Protein AF-0000000066674487 (afdb_homodimer)

Nearest PDB structures (foldseek):
  7c4c-assembly1_A  TM=6.085E-01  e=1.122E-05  Trypanosoma brucei brucei TREU927
  7c45-assembly1_A  TM=5.754E-01  e=2.254E-05  Trypanosoma brucei brucei TREU927
  7c42-assembly1_A  TM=6.138E-01  e=1.713E-04  Trypanosoma brucei brucei TREU927
  5fis-assembly1_B  TM=5.140E-01  e=3.229E-04  Bombyx mori
  5fiq-assembly1_A  TM=5.064E-01  e=5.031E-04  Bombyx mori

Sequence (342 aa):
MSTSTVETGYGGRIRVTVARNDRDITSEVRTFLCNKENANKIIGLDTERSVVGGDSEYPPESKLVILELSDGQNCLIIPLPYVQGNKLPVSLTNFLNLPDFTFTGVGINKALKMLKSECGLTCKNAVDIGPSSPIYEDWDNDSLTEDQINLAAANAYLAFKVGNLIREAMYMSTSTVETGYGGRIRVTVARNDRDITSEVRTFLCNKENANKIIGLDTERSVVGGDSEYPPESKLVILELSDGQNCLIIPLPYVQGNKLPVSLTNFLNLPDFTFTGVGINKALKMLKSECGLTCKNAVDIGPSSPIYEDWDNDSLTEDQINLAAANAYLAFKVGNLIREAMY

pLDDT: mean 86.55, std 12.7, range [39.38, 98.56]

Structure (mmCIF, N/CA/C/O backbone):
data_AF-0000000066674487-model_v1
#
loop_
_entity.id
_entity.type
_entity.pdbx_description
1 polymer 'Polynucleotidyl transferase, ribonuclease H-like superfamily protein'
#
loop_
_atom_site.group_PDB
_atom_site.id
_atom_site.type_symbol
_atom_site.label_atom_id
_atom_site.label_alt_id
_atom_site.label_comp_id
_atom_site.label_asym_id
_atom_site.label_entity_id
_atom_site.label_seq_id
_atom_site.pdbx_PDB_ins_code
_atom_site.Cartn_x
_atom_site.Cartn_y
_atom_site.Cartn_z
_atom_site.occupancy
_atom_site.B_iso_or_equiv
_atom_site.auth_seq_id
_atom_site.auth_comp_id
_atom_site.auth_asym_id
_atom_site.auth_atom_id
_atom_site.pdbx_PDB_model_num
ATOM 1 N N . MET A 1 1 ? -3.916 -20.906 -20.297 1 66.5 1 MET A N 1
ATOM 2 C CA . MET A 1 1 ? -2.992 -19.844 -19.906 1 66.5 1 MET A CA 1
ATOM 3 C C . MET A 1 1 ? -3.105 -18.641 -20.828 1 66.5 1 MET A C 1
ATOM 5 O O . MET A 1 1 ? -3.129 -18.797 -22.047 1 66.5 1 MET A O 1
ATOM 9 N N . SER A 1 2 ? -3.473 -17.484 -20.281 1 81.88 2 SER A N 1
ATOM 10 C CA . SER A 1 2 ? -3.498 -16.25 -21.078 1 81.88 2 SER A CA 1
ATOM 11 C C . SER A 1 2 ? -2.379 -15.305 -20.656 1 81.88 2 SER A C 1
ATOM 13 O O . SER A 1 2 ? -2.062 -15.188 -19.469 1 81.88 2 SER A O 1
ATOM 15 N N . THR A 1 3 ? -1.559 -15 -21.75 1 86.19 3 THR A N 1
ATOM 16 C CA . THR A 1 3 ? -0.476 -14.047 -21.5 1 86.19 3 THR A CA 1
ATOM 17 C C . THR A 1 3 ? -0.776 -12.711 -22.172 1 86.19 3 THR A C 1
ATOM 19 O O . THR A 1 3 ? -1.299 -12.664 -23.281 1 86.19 3 THR A O 1
ATOM 22 N N . SER A 1 4 ? -0.546 -11.633 -21.453 1 90.56 4 SER A N 1
ATOM 23 C CA . SER A 1 4 ? -0.732 -10.281 -21.969 1 90.56 4 SER A CA 1
ATOM 24 C C . SER A 1 4 ? 0.331 -9.336 -21.422 1 90.56 4 SER A C 1
ATOM 26 O O . SER A 1 4 ? 1.102 -9.695 -20.531 1 90.56 4 SER A O 1
ATOM 28 N N . THR A 1 5 ? 0.486 -8.273 -22.141 1 91.94 5 THR A N 1
ATOM 29 C CA . THR A 1 5 ? 1.351 -7.203 -21.641 1 91.94 5 THR A CA 1
ATOM 30 C C . THR A 1 5 ? 0.527 -6.102 -20.984 1 91.94 5 THR A C 1
ATOM 32 O O . THR A 1 5 ? -0.487 -5.664 -21.531 1 91.94 5 THR A O 1
ATOM 35 N N . VAL A 1 6 ? 0.93 -5.699 -19.797 1 89.38 6 VAL A N 1
ATOM 36 C CA . VAL A 1 6 ? 0.169 -4.727 -19.016 1 89.38 6 VAL A CA 1
ATOM 37 C C . VAL A 1 6 ? 1.037 -3.502 -18.734 1 89.38 6 VAL A C 1
ATOM 39 O O . VAL A 1 6 ? 2.195 -3.635 -18.328 1 89.38 6 VAL A O 1
ATOM 42 N N . GLU A 1 7 ? 0.465 -2.363 -19.062 1 87 7 GLU A N 1
ATOM 43 C CA . GLU A 1 7 ? 1.039 -1.126 -18.547 1 87 7 GLU A CA 1
ATOM 44 C C . GLU A 1 7 ? 0.648 -0.905 -17.078 1 87 7 GLU A C 1
ATOM 46 O O . GLU A 1 7 ? -0.534 -0.753 -16.766 1 87 7 GLU A O 1
ATOM 51 N N . THR A 1 8 ? 1.521 -0.836 -16.109 1 83.69 8 THR A N 1
ATOM 52 C CA . THR A 1 8 ? 1.229 -0.923 -14.688 1 83.69 8 THR A CA 1
ATOM 53 C C . THR A 1 8 ? 0.781 0.431 -14.148 1 83.69 8 THR A C 1
ATOM 55 O O . THR A 1 8 ? 0.181 0.507 -13.07 1 83.69 8 THR A O 1
ATOM 58 N N . GLY A 1 9 ? 1.081 1.508 -14.836 1 76.06 9 GLY A N 1
ATOM 59 C CA . GLY A 1 9 ? 0.8 2.836 -14.32 1 76.06 9 GLY A CA 1
ATOM 60 C C . GLY A 1 9 ? 1.861 3.338 -13.359 1 76.06 9 GLY A C 1
ATOM 61 O O . GLY A 1 9 ? 1.793 4.477 -12.891 1 76.06 9 GLY A O 1
ATOM 62 N N . TYR A 1 10 ? 2.838 2.508 -12.992 1 81 10 TYR A N 1
ATOM 63 C CA . TYR A 1 10 ? 3.941 2.857 -12.102 1 81 10 TYR A CA 1
ATOM 64 C C . TYR A 1 10 ? 5.266 2.867 -12.859 1 81 10 TYR A C 1
ATOM 66 O O . TYR A 1 10 ? 6.324 2.637 -12.266 1 81 10 TYR A O 1
ATOM 74 N N . GLY A 1 11 ? 5.207 3.096 -14.164 1 74.19 11 GLY A N 1
ATOM 75 C CA . GLY A 1 11 ? 6.414 3.227 -14.969 1 74.19 11 GLY A CA 1
ATOM 76 C C . GLY A 1 11 ? 6.973 1.894 -15.43 1 74.19 11 GLY A C 1
ATOM 77 O O . GLY A 1 11 ? 8.195 1.721 -15.508 1 74.19 11 GLY A O 1
ATOM 78 N N . GLY A 1 12 ? 6.109 1 -15.742 1 82.31 12 GLY A N 1
ATOM 79 C CA . GLY A 1 12 ? 6.598 -0.272 -16.25 1 82.31 12 GLY A CA 1
ATOM 80 C C . GLY A 1 12 ? 5.566 -1.016 -17.078 1 82.31 12 GLY A C 1
ATOM 81 O O . GLY A 1 12 ? 4.363 -0.808 -16.922 1 82.31 12 GLY A O 1
ATOM 82 N N . ARG A 1 13 ? 6.16 -1.737 -18.094 1 89.69 13 ARG A N 1
ATOM 83 C CA . ARG A 1 13 ? 5.395 -2.711 -18.875 1 89.69 13 ARG A CA 1
ATOM 84 C C . ARG A 1 13 ? 5.836 -4.133 -18.547 1 89.69 13 ARG A C 1
ATOM 86 O O . ARG A 1 13 ? 7.02 -4.461 -18.641 1 89.69 13 ARG A O 1
ATOM 93 N N . ILE A 1 14 ? 4.781 -4.895 -18.156 1 95 14 ILE A N 1
ATOM 94 C CA . ILE A 1 14 ? 5.195 -6.215 -17.703 1 95 14 ILE A CA 1
ATOM 95 C C . ILE A 1 14 ? 4.379 -7.289 -18.422 1 95 14 ILE A C 1
ATOM 97 O O . ILE A 1 14 ? 3.273 -7.023 -18.891 1 95 14 ILE A O 1
ATOM 101 N N . ARG A 1 15 ? 4.996 -8.438 -18.547 1 97.31 15 ARG A N 1
ATOM 102 C CA . ARG A 1 15 ? 4.312 -9.609 -19.078 1 97.31 15 ARG A CA 1
ATOM 103 C C . ARG A 1 15 ? 3.451 -10.273 -18.016 1 97.31 15 ARG A C 1
ATOM 105 O O . ARG A 1 15 ? 3.949 -10.633 -16.938 1 97.31 15 ARG A O 1
ATOM 112 N N . VAL A 1 16 ? 2.164 -10.484 -18.297 1 97.5 16 VAL A N 1
ATOM 113 C CA . VAL A 1 16 ? 1.246 -11.023 -17.297 1 97.5 16 VAL A CA 1
ATOM 114 C C . VAL A 1 16 ? 0.702 -12.367 -17.781 1 97.5 16 VAL A C 1
ATOM 116 O O . VAL A 1 16 ? 0.25 -12.5 -18.922 1 97.5 16 VAL A O 1
ATOM 119 N N . THR A 1 17 ? 0.791 -13.328 -16.953 1 97.81 17 THR A N 1
ATOM 120 C CA . THR A 1 17 ? 0.235 -14.648 -17.219 1 97.81 17 THR A CA 1
ATOM 121 C C . THR A 1 17 ? -0.803 -15.016 -16.156 1 97.81 17 THR A C 1
ATOM 123 O O . THR A 1 17 ? -0.516 -14.992 -14.961 1 97.81 17 THR A O 1
ATOM 126 N N . VAL A 1 18 ? -2.006 -15.344 -16.656 1 96.75 18 VAL A N 1
ATOM 127 C CA . VAL A 1 18 ? -3.002 -15.945 -15.773 1 96.75 18 VAL A CA 1
ATOM 128 C C . VAL A 1 18 ? -2.939 -17.469 -15.883 1 96.75 18 VAL A C 1
ATOM 130 O O . VAL A 1 18 ? -3.17 -18.031 -16.953 1 96.75 18 VAL A O 1
ATOM 133 N N . ALA A 1 19 ? -2.582 -18.094 -14.789 1 96.69 19 ALA A N 1
ATOM 134 C CA . ALA A 1 19 ? -2.383 -19.531 -14.836 1 96.69 19 ALA A CA 1
ATOM 135 C C . ALA A 1 19 ? -3.371 -20.25 -13.922 1 96.69 19 ALA A C 1
ATOM 137 O O . ALA A 1 19 ? -3.648 -19.797 -12.812 1 96.69 19 ALA A O 1
ATOM 138 N N . ARG A 1 20 ? -3.855 -21.469 -14.391 1 95.06 20 ARG A N 1
ATOM 139 C CA . ARG A 1 20 ? -4.867 -22.219 -13.648 1 95.06 20 ARG A CA 1
ATOM 140 C C . ARG A 1 20 ? -4.492 -23.688 -13.547 1 95.06 20 ARG A C 1
ATOM 142 O O . ARG A 1 20 ? -5.348 -24.531 -13.273 1 95.06 20 ARG A O 1
ATOM 149 N N . ASN A 1 21 ? -3.252 -23.953 -13.93 1 95.56 21 ASN A N 1
ATOM 150 C CA . ASN A 1 21 ? -2.811 -25.344 -13.852 1 95.56 21 ASN A CA 1
ATOM 151 C C . ASN A 1 21 ? -1.338 -25.438 -13.461 1 95.56 21 ASN A C 1
ATOM 153 O O . ASN A 1 21 ? -0.606 -24.453 -13.523 1 95.56 21 ASN A O 1
ATOM 157 N N . ASP A 1 22 ? -1.036 -26.672 -13.07 1 96.5 22 ASP A N 1
ATOM 158 C CA . ASP A 1 22 ? 0.302 -26.938 -12.555 1 96.5 22 ASP A CA 1
ATOM 159 C C . ASP A 1 22 ? 1.372 -26.562 -13.578 1 96.5 22 ASP A C 1
ATOM 161 O O . ASP A 1 22 ? 2.352 -25.891 -13.242 1 96.5 22 ASP A O 1
ATOM 165 N N . ARG A 1 23 ? 1.173 -26.938 -14.719 1 96.06 23 ARG A N 1
ATOM 166 C CA . ARG A 1 23 ? 2.158 -26.719 -15.773 1 96.06 23 ARG A CA 1
ATOM 167 C C . ARG A 1 23 ? 2.447 -25.234 -15.961 1 96.06 23 ARG A C 1
ATOM 169 O O . ARG A 1 23 ? 3.607 -24.812 -15.977 1 96.06 23 ARG A O 1
ATOM 176 N N . ASP A 1 24 ? 1.453 -24.5 -16.156 1 96.69 24 ASP A N 1
ATOM 177 C CA . ASP A 1 24 ? 1.608 -23.078 -16.438 1 96.69 24 ASP A CA 1
ATOM 178 C C . ASP A 1 24 ? 2.203 -22.344 -15.227 1 96.69 24 ASP A C 1
ATOM 180 O O . ASP A 1 24 ? 3.047 -21.469 -15.383 1 96.69 24 ASP A O 1
ATOM 184 N N . ILE A 1 25 ? 1.751 -22.672 -14.047 1 97.75 25 ILE A N 1
ATOM 185 C CA . ILE A 1 25 ? 2.275 -22.047 -12.828 1 97.75 25 ILE A CA 1
ATOM 186 C C . ILE A 1 25 ? 3.76 -22.375 -12.688 1 97.75 25 ILE A C 1
ATOM 188 O O . ILE A 1 25 ? 4.578 -21.484 -12.438 1 97.75 25 ILE A O 1
ATOM 192 N N . THR A 1 26 ? 4.059 -23.594 -12.93 1 98 26 THR A N 1
ATOM 193 C CA . THR A 1 26 ? 5.449 -24.031 -12.828 1 98 26 THR A CA 1
ATOM 194 C C . THR A 1 26 ? 6.312 -23.312 -13.867 1 98 26 THR A C 1
ATOM 196 O O . THR A 1 26 ? 7.449 -22.938 -13.57 1 98 26 THR A O 1
ATOM 199 N N . SER A 1 27 ? 5.797 -23.172 -15 1 97.88 27 SER A N 1
ATOM 200 C CA . SER A 1 27 ? 6.523 -22.469 -16.047 1 97.88 27 SER A CA 1
ATOM 201 C C . SER A 1 27 ? 6.824 -21.031 -15.656 1 97.88 27 SER A C 1
ATOM 203 O O . SER A 1 27 ? 7.93 -20.531 -15.891 1 97.88 27 SER A O 1
ATOM 205 N N . GLU A 1 28 ? 5.895 -20.328 -15.07 1 97.62 28 GLU A N 1
ATOM 206 C CA . GLU A 1 28 ? 6.109 -18.953 -14.664 1 97.62 28 GLU A CA 1
ATOM 207 C C . GLU A 1 28 ? 7.074 -18.859 -13.484 1 97.62 28 GLU A C 1
ATOM 209 O O . GLU A 1 28 ? 7.855 -17.906 -13.383 1 97.62 28 GLU A O 1
ATOM 214 N N . VAL A 1 29 ? 6.984 -19.828 -12.602 1 98.31 29 VAL A N 1
ATOM 215 C CA . VAL A 1 29 ? 7.941 -19.875 -11.5 1 98.31 29 VAL A CA 1
ATOM 216 C C . VAL A 1 29 ? 9.359 -19.969 -12.055 1 98.31 29 VAL A C 1
ATOM 218 O O . VAL A 1 29 ? 10.273 -19.281 -11.586 1 98.31 29 VAL A O 1
ATOM 221 N N . ARG A 1 30 ? 9.508 -20.797 -13.047 1 98.19 30 ARG A N 1
ATOM 222 C CA . ARG A 1 30 ? 10.812 -20.922 -13.695 1 98.19 30 ARG A CA 1
ATOM 223 C C . ARG A 1 30 ? 11.25 -19.578 -14.289 1 98.19 30 ARG A C 1
ATOM 225 O O . ARG A 1 30 ? 12.422 -19.219 -14.219 1 98.19 30 ARG A O 1
ATOM 232 N N . THR A 1 31 ? 10.336 -18.922 -14.875 1 97.88 31 THR A N 1
ATOM 233 C CA . THR A 1 31 ? 10.617 -17.609 -15.43 1 97.88 31 THR A CA 1
ATOM 234 C C . THR A 1 31 ? 11.148 -16.672 -14.352 1 97.88 31 THR A C 1
ATOM 236 O O . THR A 1 31 ? 12.109 -15.922 -14.578 1 97.88 31 THR A O 1
ATOM 239 N N . PHE A 1 32 ? 10.555 -16.688 -13.164 1 98.19 32 PHE A N 1
ATOM 240 C CA . PHE A 1 32 ? 11.008 -15.867 -12.047 1 98.19 32 PHE A CA 1
ATOM 241 C C . PHE A 1 32 ? 12.43 -16.234 -11.656 1 98.19 32 PHE A C 1
ATOM 243 O O . PHE A 1 32 ? 13.266 -15.359 -11.422 1 98.19 32 PHE A O 1
ATOM 250 N N . LEU A 1 33 ? 12.734 -17.531 -11.633 1 97.81 33 LEU A N 1
ATOM 251 C CA . LEU A 1 33 ? 14.016 -18.047 -11.172 1 97.81 33 LEU A CA 1
ATOM 252 C C . LEU A 1 33 ? 15.133 -17.672 -12.141 1 97.81 33 LEU A C 1
ATOM 254 O O . LEU A 1 33 ? 16.281 -17.469 -11.734 1 97.81 33 LEU A O 1
ATOM 258 N N . CYS A 1 34 ? 14.75 -17.5 -13.328 1 97.5 34 CYS A N 1
ATOM 259 C CA . CYS A 1 34 ? 15.75 -17.297 -14.375 1 97.5 34 CYS A CA 1
ATOM 260 C C . CYS A 1 34 ? 15.906 -15.82 -14.703 1 97.5 34 CYS A C 1
ATOM 262 O O . CYS A 1 34 ? 16.734 -15.445 -15.539 1 97.5 34 CYS A O 1
ATOM 264 N N . ASN A 1 35 ? 15.148 -15 -14.086 1 97.44 35 ASN A N 1
ATOM 265 C CA . ASN A 1 35 ? 15.219 -13.578 -14.383 1 97.44 35 ASN A CA 1
ATOM 266 C C . ASN A 1 35 ? 16.453 -12.93 -13.766 1 97.44 35 ASN A C 1
ATOM 268 O O . ASN A 1 35 ? 16.422 -12.508 -12.609 1 97.44 35 ASN A O 1
ATOM 272 N N . LYS A 1 36 ? 17.406 -12.641 -14.562 1 95.06 36 LYS A N 1
ATOM 273 C CA . LYS A 1 36 ? 18.672 -12.086 -14.094 1 95.06 36 LYS A CA 1
ATOM 274 C C . LYS A 1 36 ? 18.547 -10.594 -13.805 1 95.06 36 LYS A C 1
ATOM 276 O O . LYS A 1 36 ? 19.359 -10.031 -13.078 1 95.06 36 LYS A O 1
ATOM 281 N N . GLU A 1 37 ? 17.562 -10 -14.367 1 94.75 37 GLU A N 1
ATOM 282 C CA . GLU A 1 37 ? 17.375 -8.57 -14.156 1 94.75 37 GLU A CA 1
ATOM 283 C C . GLU A 1 37 ? 16.906 -8.281 -12.734 1 94.75 37 GLU A C 1
ATOM 285 O O . GLU A 1 37 ? 17.062 -7.156 -12.242 1 94.75 37 GLU A O 1
ATOM 290 N N . ASN A 1 38 ? 16.312 -9.289 -12.148 1 95.88 38 ASN A N 1
ATOM 291 C CA . ASN A 1 38 ? 15.945 -9.172 -10.742 1 95.88 38 ASN A CA 1
ATOM 292 C C . ASN A 1 38 ? 17.125 -9.492 -9.82 1 95.88 38 ASN A C 1
ATOM 294 O O . ASN A 1 38 ? 17.109 -10.5 -9.109 1 95.88 38 ASN A O 1
ATOM 298 N N . ALA A 1 39 ? 18.047 -8.578 -9.75 1 93.31 39 ALA A N 1
ATOM 299 C CA . ALA A 1 39 ? 19.312 -8.789 -9.055 1 93.31 39 ALA A CA 1
ATOM 300 C C . ALA A 1 39 ? 19.109 -8.922 -7.551 1 93.31 39 ALA A C 1
ATOM 302 O O . ALA A 1 39 ? 19.812 -9.68 -6.887 1 93.31 39 ALA A O 1
ATOM 303 N N . ASN A 1 40 ? 18.219 -8.266 -7.027 1 93.25 40 ASN A N 1
ATOM 304 C CA . ASN A 1 40 ? 17.984 -8.266 -5.586 1 93.25 40 ASN A CA 1
ATOM 305 C C . ASN A 1 40 ? 17.094 -9.43 -5.16 1 93.25 40 ASN A C 1
ATOM 307 O O . ASN A 1 40 ? 16.875 -9.648 -3.967 1 93.25 40 ASN A O 1
ATOM 311 N N . LYS A 1 41 ? 16.453 -10.148 -6.172 1 96.62 41 LYS A N 1
ATOM 312 C CA . LYS A 1 41 ? 15.586 -11.305 -5.938 1 96.62 41 LYS A CA 1
ATOM 313 C C . LYS A 1 41 ? 14.398 -10.93 -5.062 1 96.62 41 LYS A C 1
ATOM 315 O O . LYS A 1 41 ? 14.117 -11.594 -4.066 1 96.62 41 LYS A O 1
ATOM 320 N N . ILE A 1 42 ? 13.773 -9.859 -5.484 1 96.44 42 ILE A N 1
ATOM 321 C CA . ILE A 1 42 ? 12.547 -9.375 -4.859 1 96.44 42 ILE A CA 1
ATOM 322 C C . ILE A 1 42 ? 11.336 -9.812 -5.68 1 96.44 42 ILE A C 1
ATOM 324 O O . ILE A 1 42 ? 11.359 -9.742 -6.91 1 96.44 42 ILE A O 1
ATOM 328 N N . ILE A 1 43 ? 10.336 -10.29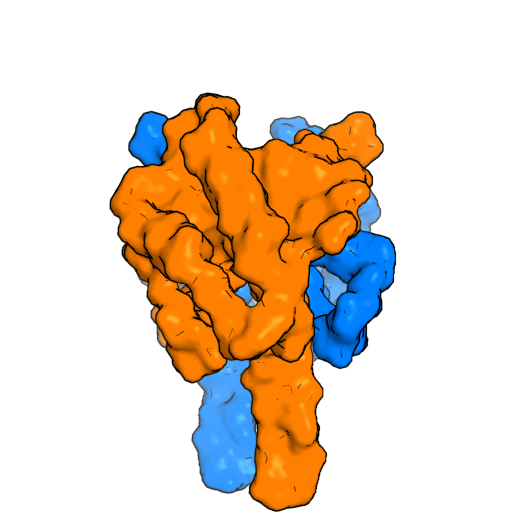7 -4.996 1 98.06 43 ILE A N 1
ATOM 329 C CA . ILE A 1 43 ? 9.055 -10.617 -5.629 1 98.06 43 ILE A CA 1
ATOM 330 C C . ILE A 1 43 ? 7.938 -9.82 -4.961 1 98.06 43 ILE A C 1
ATOM 332 O O . ILE A 1 43 ? 7.758 -9.898 -3.742 1 98.06 43 ILE A O 1
ATOM 336 N N . GLY A 1 44 ? 7.242 -9.039 -5.742 1 95.56 44 GLY A N 1
ATOM 337 C CA . GLY A 1 44 ? 6.027 -8.422 -5.23 1 95.56 44 GLY A CA 1
ATOM 338 C C . GLY A 1 44 ? 4.871 -9.398 -5.117 1 95.56 44 GLY A C 1
ATOM 339 O O . GLY A 1 44 ? 4.652 -10.219 -6.012 1 95.56 44 GLY A O 1
ATOM 340 N N . LEU A 1 45 ? 4.125 -9.336 -4.027 1 94.25 45 LEU A N 1
ATOM 341 C CA . LEU A 1 45 ? 3 -10.227 -3.76 1 94.25 45 LEU A CA 1
ATOM 342 C C . LEU A 1 45 ? 1.759 -9.43 -3.371 1 94.25 45 LEU A C 1
ATOM 344 O O . LEU A 1 45 ? 1.844 -8.484 -2.582 1 94.25 45 LEU A O 1
ATOM 348 N N . ASP A 1 46 ? 0.716 -9.797 -4.047 1 88.19 46 ASP A N 1
ATOM 349 C CA . ASP A 1 46 ? -0.591 -9.258 -3.691 1 88.19 46 ASP A CA 1
ATOM 350 C C . ASP A 1 46 ? -1.673 -10.328 -3.773 1 88.19 46 ASP A C 1
ATOM 352 O O . ASP A 1 46 ? -1.431 -11.422 -4.289 1 88.19 46 ASP A O 1
ATOM 356 N N . THR A 1 47 ? -2.852 -10.023 -3.092 1 89.5 47 THR A N 1
ATOM 357 C CA . THR A 1 47 ? -3.977 -10.953 -3.117 1 89.5 47 THR A CA 1
ATOM 358 C C . THR A 1 47 ? -5.297 -10.203 -3.221 1 89.5 47 THR A C 1
ATOM 360 O O . THR A 1 47 ? -5.355 -9 -2.943 1 89.5 47 THR A O 1
ATOM 363 N N . GLU A 1 48 ? -6.227 -10.914 -3.738 1 84.62 48 GLU A N 1
ATOM 364 C CA . GLU A 1 48 ? -7.613 -10.453 -3.701 1 84.62 48 GLU A CA 1
ATOM 365 C C . GLU A 1 48 ? -8.508 -11.438 -2.953 1 84.62 48 GLU A C 1
ATOM 367 O O . GLU A 1 48 ? -8.234 -12.641 -2.938 1 84.62 48 GLU A O 1
ATOM 372 N N . ARG A 1 49 ? -9.516 -10.883 -2.297 1 82.75 49 ARG A N 1
ATOM 373 C CA . ARG A 1 49 ? -10.422 -11.703 -1.492 1 82.75 49 ARG A CA 1
ATOM 374 C C . ARG A 1 49 ? -11.859 -11.539 -1.964 1 82.75 49 ARG A C 1
ATOM 376 O O . ARG A 1 49 ? -12.195 -10.578 -2.656 1 82.75 49 ARG A O 1
ATOM 383 N N . SER A 1 50 ? -12.617 -12.492 -1.722 1 79.94 50 SER A N 1
ATOM 384 C CA . SER A 1 50 ? -14.062 -12.453 -1.92 1 79.94 50 SER A CA 1
ATOM 385 C C . SER A 1 50 ? -14.805 -12.82 -0.642 1 79.94 50 SER A C 1
ATOM 387 O O . SER A 1 50 ? -14.328 -13.641 0.148 1 79.94 50 SER A O 1
ATOM 389 N N . VAL A 1 51 ? -15.82 -12.062 -0.366 1 72.19 51 VAL A N 1
ATOM 390 C CA . VAL A 1 51 ? -16.656 -12.352 0.8 1 72.19 51 VAL A CA 1
ATOM 391 C C . VAL A 1 51 ? -17.719 -13.375 0.433 1 72.19 51 VAL A C 1
ATOM 393 O O . VAL A 1 51 ? -18.375 -13.25 -0.599 1 72.19 51 VAL A O 1
ATOM 396 N N . VAL A 1 52 ? -17.625 -14.391 1.232 1 66.38 52 VAL A N 1
ATOM 397 C CA . VAL A 1 52 ? -18.578 -15.469 0.961 1 66.38 52 VAL A CA 1
ATOM 398 C C . VAL A 1 52 ? -19.562 -15.586 2.117 1 66.38 52 VAL A C 1
ATOM 400 O O . VAL A 1 52 ? -19.172 -15.516 3.285 1 66.38 52 VAL A O 1
ATOM 403 N N . GLY A 1 53 ? -20.797 -15.719 1.582 1 68.69 53 GLY A N 1
ATOM 404 C CA . GLY A 1 53 ? -21.859 -16.062 2.518 1 68.69 53 GLY A CA 1
ATOM 405 C C . GLY A 1 53 ? -22.234 -14.922 3.443 1 68.69 53 GLY A C 1
ATOM 406 O O . GLY A 1 53 ? -22.078 -13.75 3.086 1 68.69 53 GLY A O 1
ATOM 407 N N . GLY A 1 54 ? -22.812 -15.016 4.605 1 64.5 54 GLY A N 1
ATOM 408 C CA . GLY A 1 54 ? -23.312 -14.141 5.652 1 64.5 54 GLY A CA 1
ATOM 409 C C . GLY A 1 54 ? -24.828 -14.102 5.727 1 64.5 54 GLY A C 1
ATOM 410 O O . GLY A 1 54 ? -25.5 -14.008 4.699 1 64.5 54 GLY A O 1
ATOM 411 N N . ASP A 1 55 ? -25.328 -14.891 6.695 1 64.81 55 ASP A N 1
ATOM 412 C CA . ASP A 1 55 ? -26.75 -14.828 7 1 64.81 55 ASP A CA 1
ATOM 413 C C . ASP A 1 55 ? -26.984 -14.453 8.461 1 64.81 55 ASP A C 1
ATOM 415 O O . ASP A 1 55 ? -26.078 -13.938 9.125 1 64.81 55 ASP A O 1
ATOM 419 N N . SER A 1 56 ? -28.203 -14.453 8.695 1 64.19 56 SER A N 1
ATOM 420 C CA . SER A 1 56 ? -28.641 -14.055 10.023 1 64.19 56 SER A CA 1
ATOM 421 C C . SER A 1 56 ? -27.922 -14.836 11.117 1 64.19 56 SER A C 1
AT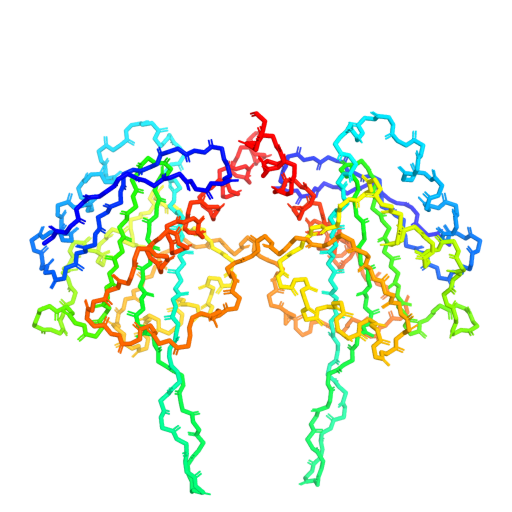OM 423 O O . SER A 1 56 ? -27.766 -14.344 12.234 1 64.19 56 SER A O 1
ATOM 425 N N . GLU A 1 57 ? -27.406 -15.984 10.805 1 63.16 57 GLU A N 1
ATOM 426 C CA . GLU A 1 57 ? -26.844 -16.844 11.836 1 63.16 57 GLU A CA 1
ATOM 427 C C . GLU A 1 57 ? -25.328 -16.844 11.797 1 63.16 57 GLU A C 1
ATOM 429 O O . GLU A 1 57 ? -24.672 -17.078 12.82 1 63.16 57 GLU A O 1
ATOM 434 N N . TYR A 1 58 ? -24.859 -16.641 10.516 1 66.25 58 TYR A N 1
ATOM 435 C CA . TYR A 1 58 ? -23.406 -16.75 10.406 1 66.25 58 TYR A CA 1
ATOM 436 C C . TYR A 1 58 ? -22.828 -15.508 9.742 1 66.25 58 TYR A C 1
ATOM 438 O O . TYR A 1 58 ? -23.328 -15.055 8.711 1 66.25 58 TYR A O 1
ATOM 446 N N . PRO A 1 59 ? -21.781 -14.961 10.266 1 66.94 59 PRO A N 1
ATOM 447 C CA . PRO A 1 59 ? -21.156 -13.797 9.641 1 66.94 59 PRO A CA 1
ATOM 448 C C . PRO A 1 59 ? -20.438 -14.133 8.344 1 66.94 59 PRO A C 1
ATOM 450 O O . PRO A 1 59 ? -20 -15.273 8.156 1 66.94 59 PRO A O 1
ATOM 453 N N . PRO A 1 60 ? -20.453 -13.195 7.449 1 69.38 60 PRO A N 1
ATOM 454 C CA . PRO A 1 60 ? -19.734 -13.438 6.203 1 69.38 60 PRO A CA 1
ATOM 455 C C . PRO A 1 60 ? -18.25 -13.727 6.43 1 69.38 60 PRO A C 1
ATOM 457 O O . PRO A 1 60 ? -17.672 -13.258 7.41 1 69.38 60 PRO A O 1
ATOM 460 N N . GLU A 1 61 ? -17.75 -14.797 5.66 1 73.88 61 GLU A N 1
ATOM 461 C CA . GLU A 1 61 ? -16.328 -15.133 5.711 1 73.88 61 GLU A CA 1
ATOM 462 C C . GLU A 1 61 ? -15.609 -14.648 4.461 1 73.88 61 GLU A C 1
ATOM 464 O O . GLU A 1 61 ? -16.188 -14.609 3.375 1 73.88 61 GLU A O 1
ATOM 469 N N . SER A 1 62 ? -14.414 -14.156 4.676 1 76.44 62 SER A N 1
ATOM 470 C CA . SER A 1 62 ? -13.562 -13.727 3.572 1 76.44 62 SER A CA 1
ATOM 471 C C . SER A 1 62 ? -12.656 -14.859 3.102 1 76.44 62 SER A C 1
ATOM 473 O O . SER A 1 62 ? -12.086 -15.586 3.918 1 76.44 62 SER A O 1
ATOM 475 N N . LYS A 1 63 ? -12.648 -15.117 1.782 1 83.69 63 LYS A N 1
ATOM 476 C CA . LYS A 1 63 ? -11.797 -16.141 1.191 1 83.69 63 LYS A CA 1
ATOM 477 C C . LYS A 1 63 ? -10.828 -15.539 0.177 1 83.69 63 LYS A C 1
ATOM 479 O O . LYS A 1 63 ? -11.195 -14.625 -0.568 1 83.69 63 LYS A O 1
ATOM 484 N N . LEU A 1 64 ? -9.648 -16.125 0.118 1 87.94 64 LEU A N 1
ATOM 485 C CA . LEU A 1 64 ? -8.68 -15.734 -0.9 1 87.94 64 LEU A CA 1
ATOM 486 C C . LEU A 1 64 ? -9.07 -16.281 -2.268 1 87.94 64 LEU A C 1
ATOM 488 O O . LEU A 1 64 ? -9.391 -17.469 -2.396 1 87.94 64 LEU A O 1
ATOM 492 N N . VAL A 1 65 ? -9 -15.391 -3.234 1 90.12 65 VAL A N 1
ATOM 493 C CA . VAL A 1 65 ? -9.461 -15.875 -4.531 1 90.12 65 VAL A CA 1
ATOM 494 C C . VAL A 1 65 ? -8.383 -15.625 -5.586 1 90.12 65 VAL A C 1
ATOM 496 O O . VAL A 1 65 ? -8.359 -16.281 -6.629 1 90.12 65 VAL A O 1
ATOM 499 N N . ILE A 1 66 ? -7.504 -14.672 -5.34 1 92.44 66 ILE A N 1
ATOM 500 C CA . ILE A 1 66 ? -6.453 -14.383 -6.312 1 92.44 66 ILE A CA 1
ATOM 501 C C . ILE A 1 66 ? -5.109 -14.25 -5.602 1 92.44 66 ILE A C 1
ATOM 503 O O . ILE A 1 66 ? -5.02 -13.625 -4.543 1 92.44 66 ILE A O 1
ATOM 507 N N . LEU A 1 67 ? -4.07 -14.812 -6.125 1 94.75 67 LEU A N 1
ATOM 508 C CA . LEU A 1 67 ? -2.678 -14.578 -5.762 1 94.75 67 LEU A CA 1
ATOM 509 C C . LEU A 1 67 ? -1.905 -13.977 -6.93 1 94.75 67 LEU A C 1
ATOM 511 O O . LEU A 1 67 ? -2.004 -14.461 -8.062 1 94.75 67 LEU A O 1
ATOM 515 N N . GLU A 1 68 ? -1.248 -12.859 -6.73 1 95.56 68 GLU A N 1
ATOM 516 C CA . GLU A 1 68 ? -0.414 -12.234 -7.754 1 95.56 68 GLU A CA 1
ATOM 517 C C . GLU A 1 68 ? 1.042 -12.156 -7.309 1 95.56 68 GLU A C 1
ATOM 519 O O . GLU A 1 68 ? 1.326 -11.805 -6.16 1 95.56 68 GLU A O 1
ATOM 524 N N . LEU A 1 69 ? 1.967 -12.531 -8.18 1 98.19 69 LEU A N 1
ATOM 525 C CA . LEU A 1 69 ? 3.406 -12.43 -7.961 1 98.19 69 LEU A CA 1
ATOM 526 C C . LEU A 1 69 ? 4.078 -11.695 -9.117 1 98.19 69 LEU A C 1
ATOM 528 O O . LEU A 1 69 ? 3.779 -11.961 -10.281 1 98.19 69 LEU A O 1
ATOM 532 N N . SER A 1 70 ? 4.984 -10.766 -8.82 1 97.94 70 SER A N 1
ATOM 533 C CA . SER A 1 70 ? 5.676 -10.047 -9.883 1 97.94 70 SER A CA 1
ATOM 534 C C . SER A 1 70 ? 7.156 -9.875 -9.57 1 97.94 70 SER A C 1
ATOM 536 O O . SER A 1 70 ? 7.523 -9.594 -8.422 1 97.94 70 SER A O 1
ATOM 538 N N . ASP A 1 71 ? 8.008 -10 -10.594 1 98 71 ASP A N 1
ATOM 539 C CA . ASP A 1 71 ? 9.438 -9.766 -10.438 1 98 71 ASP A CA 1
ATOM 540 C C . ASP A 1 71 ? 9.867 -8.492 -11.164 1 98 71 ASP A C 1
ATOM 542 O O . ASP A 1 71 ? 11.047 -8.328 -11.492 1 98 71 ASP A O 1
ATOM 546 N N . GLY A 1 72 ? 8.898 -7.676 -11.539 1 95.81 72 GLY A N 1
ATOM 547 C CA . GLY A 1 72 ? 9.203 -6.426 -12.211 1 95.81 72 GLY A CA 1
ATOM 548 C C . GLY A 1 72 ? 9.133 -6.523 -13.727 1 95.81 72 GLY A C 1
ATOM 549 O O . GLY A 1 72 ? 8.992 -5.508 -14.414 1 95.81 72 GLY A O 1
ATOM 550 N N . GLN A 1 73 ? 9.297 -7.73 -14.266 1 97.31 73 GLN A N 1
ATOM 551 C CA . GLN A 1 73 ? 9.172 -7.973 -15.703 1 97.31 73 GLN A CA 1
ATOM 552 C C . GLN A 1 73 ? 8.008 -8.914 -16 1 97.31 73 GLN A C 1
ATOM 554 O O . GLN A 1 73 ? 7.332 -8.766 -17.016 1 97.31 73 GLN A O 1
ATOM 559 N N . ASN A 1 74 ? 7.809 -9.766 -15.125 1 98.06 74 ASN A N 1
ATOM 560 C CA . ASN A 1 74 ? 6.773 -10.781 -15.242 1 98.06 74 ASN A CA 1
ATOM 561 C C . ASN A 1 74 ? 5.812 -10.75 -14.062 1 98.06 74 ASN A C 1
ATOM 563 O O . ASN A 1 74 ? 6.207 -10.414 -12.945 1 98.06 74 ASN A O 1
ATOM 567 N N . CYS A 1 75 ? 4.574 -11.109 -14.352 1 98.19 75 CYS A N 1
ATOM 568 C CA . CYS A 1 75 ? 3.559 -11.219 -13.305 1 98.19 75 CYS A CA 1
ATOM 569 C C . CYS A 1 75 ? 2.723 -12.484 -13.492 1 98.19 75 CYS A C 1
ATOM 571 O O . CYS A 1 75 ? 2.232 -12.75 -14.586 1 98.19 75 CYS A O 1
ATOM 573 N N . LEU A 1 76 ? 2.656 -13.203 -12.5 1 98.56 76 LEU A N 1
ATOM 574 C CA . LEU A 1 76 ? 1.821 -14.398 -12.445 1 98.56 76 LEU A CA 1
ATOM 575 C C . LEU A 1 76 ? 0.562 -14.141 -11.625 1 98.56 76 LEU A C 1
ATOM 577 O O . LEU A 1 76 ? 0.644 -13.695 -10.477 1 98.56 76 LEU A O 1
ATOM 581 N N . ILE A 1 77 ? -0.57 -14.391 -12.227 1 96.56 77 ILE A N 1
ATOM 582 C CA . ILE A 1 77 ? -1.854 -14.305 -11.539 1 96.56 77 ILE A CA 1
ATOM 583 C C . ILE A 1 77 ? -2.486 -15.688 -11.453 1 96.56 77 ILE A C 1
ATOM 585 O O . ILE A 1 77 ? -2.643 -16.375 -12.461 1 96.56 77 ILE A O 1
ATOM 589 N N . ILE A 1 78 ? -2.879 -16.031 -10.227 1 96.5 78 ILE A N 1
ATOM 590 C CA . ILE A 1 78 ? -3.457 -17.344 -10 1 96.5 78 ILE A CA 1
ATOM 591 C C . ILE A 1 78 ? -4.844 -17.203 -9.375 1 96.5 78 ILE A C 1
ATOM 593 O O . ILE A 1 78 ? -4.973 -16.844 -8.211 1 96.5 78 ILE A O 1
ATOM 597 N N . PRO A 1 79 ? -5.867 -17.562 -10.172 1 94.94 79 PRO A N 1
ATOM 598 C CA . PRO A 1 79 ? -7.188 -17.703 -9.555 1 94.94 79 PRO A CA 1
ATOM 599 C C . PRO A 1 79 ? -7.32 -18.969 -8.711 1 94.94 79 PRO A C 1
ATOM 601 O O . PRO A 1 79 ? -7.602 -20.047 -9.242 1 94.94 79 PRO A O 1
ATOM 604 N N . LEU A 1 80 ? -7.152 -18.828 -7.461 1 94.12 80 LEU A N 1
ATOM 605 C CA . LEU A 1 80 ? -6.898 -19.922 -6.527 1 94.12 80 LEU A CA 1
ATOM 606 C C . LEU A 1 80 ? -8.039 -20.938 -6.559 1 94.12 80 LEU A C 1
ATOM 608 O O . LEU A 1 80 ? -7.801 -22.141 -6.652 1 94.12 80 LEU A O 1
ATOM 612 N N . PRO A 1 81 ? -9.305 -20.484 -6.523 1 91.62 81 PRO A N 1
ATOM 613 C CA . PRO A 1 81 ? -10.391 -21.469 -6.5 1 91.62 81 PRO A CA 1
ATOM 614 C C . PRO A 1 81 ? -10.516 -22.234 -7.816 1 91.62 81 PRO A C 1
ATOM 616 O O . PRO A 1 81 ? -11.188 -23.266 -7.871 1 91.62 81 PRO A O 1
ATOM 619 N N . TYR A 1 82 ? -9.867 -21.812 -8.844 1 93 82 TYR A N 1
ATOM 620 C CA . TYR A 1 82 ? -10.109 -22.359 -10.172 1 93 82 TYR A CA 1
ATOM 621 C C . TYR A 1 82 ? -8.859 -23.047 -10.711 1 93 82 TYR A C 1
ATOM 623 O O . TYR A 1 82 ? -8.773 -23.359 -11.898 1 93 82 TYR A O 1
ATOM 631 N N . VAL A 1 83 ? -7.965 -23.203 -9.836 1 94.12 83 VAL A N 1
ATOM 632 C CA . VAL A 1 83 ? -6.801 -23.984 -10.242 1 94.12 83 VAL A CA 1
ATOM 633 C C . VAL A 1 83 ? -7.195 -25.453 -10.414 1 94.12 83 VAL A C 1
ATOM 635 O O . VAL A 1 83 ? -7.895 -26.016 -9.57 1 94.12 83 VAL A O 1
ATOM 638 N N . GLN A 1 84 ? -6.715 -25.984 -11.43 1 91.56 84 GLN A N 1
ATOM 639 C CA . GLN A 1 84 ? -7.051 -27.375 -11.734 1 91.56 84 GLN A CA 1
ATOM 640 C C . GLN A 1 84 ? -6.562 -28.312 -10.633 1 91.56 84 GLN A C 1
ATOM 642 O O . GLN A 1 84 ? -5.418 -28.203 -10.188 1 91.56 84 GLN A O 1
ATOM 647 N N . GLY A 1 85 ? -7.453 -29.141 -10.18 1 87.88 85 GLY A N 1
ATOM 648 C CA . GLY A 1 85 ? -7.105 -30.109 -9.164 1 87.88 85 GLY A CA 1
ATOM 649 C C . GLY A 1 85 ? -7.148 -29.547 -7.754 1 87.88 85 GLY A C 1
ATOM 650 O O . GLY A 1 85 ? -6.867 -30.266 -6.789 1 87.88 85 GLY A O 1
ATOM 651 N N . ASN A 1 86 ? -7.457 -28.375 -7.633 1 82.06 86 ASN A N 1
ATOM 652 C CA . ASN A 1 86 ? -7.566 -27.688 -6.355 1 82.06 86 ASN A CA 1
ATOM 653 C C . ASN A 1 86 ? -6.289 -27.812 -5.535 1 82.06 86 ASN A C 1
ATOM 655 O O . ASN A 1 86 ? -6.34 -28.016 -4.32 1 82.06 86 ASN A O 1
ATOM 659 N N . LYS A 1 87 ? -5.238 -27.906 -6.273 1 87.75 87 LYS A N 1
ATOM 660 C CA . LYS A 1 87 ? -3.936 -28.016 -5.621 1 87.75 87 LYS A CA 1
ATOM 661 C C . LYS A 1 87 ? -2.895 -27.141 -6.328 1 87.75 87 LYS A C 1
ATOM 663 O O . LYS A 1 87 ? -2.854 -27.094 -7.559 1 87.75 87 LYS A O 1
ATOM 668 N N . LEU A 1 88 ? -2.137 -26.484 -5.598 1 93.75 88 LEU A N 1
ATOM 669 C CA . LEU A 1 88 ? -1.04 -25.688 -6.137 1 93.75 88 LEU A CA 1
ATOM 670 C C . LEU A 1 88 ? 0.224 -26.531 -6.281 1 93.75 88 LEU A C 1
ATOM 672 O O . LEU A 1 88 ? 0.482 -27.422 -5.465 1 93.75 88 LEU A O 1
ATOM 676 N N . PRO A 1 89 ? 0.925 -26.312 -7.324 1 95.5 89 PRO A N 1
ATOM 677 C CA . PRO A 1 89 ? 2.121 -27.125 -7.547 1 95.5 89 PRO A CA 1
ATOM 678 C C . PRO A 1 89 ? 3.182 -26.922 -6.465 1 95.5 89 PRO A C 1
ATOM 680 O O . PRO A 1 89 ? 3.322 -25.812 -5.934 1 95.5 89 PRO A O 1
ATOM 683 N N . VAL A 1 90 ? 4.035 -27.922 -6.316 1 96.12 90 VAL A N 1
ATOM 684 C CA . VAL A 1 90 ? 5.121 -27.906 -5.344 1 96.12 90 VAL A CA 1
ATOM 685 C C . VAL A 1 90 ? 6.148 -26.859 -5.727 1 96.12 90 VAL A C 1
ATOM 687 O O . VAL A 1 90 ? 6.777 -26.234 -4.859 1 96.12 90 VAL A O 1
ATOM 690 N N . SER A 1 91 ? 6.266 -26.609 -7.02 1 97 91 SER A N 1
ATOM 691 C CA . SER A 1 91 ? 7.207 -25.609 -7.492 1 97 91 SER A CA 1
ATOM 692 C C . SER A 1 91 ? 6.906 -24.234 -6.891 1 97 91 SER A C 1
ATOM 694 O O . SER A 1 91 ? 7.824 -23.484 -6.57 1 97 91 SER A O 1
ATOM 696 N N . LEU A 1 92 ? 5.637 -23.922 -6.758 1 97.5 92 LEU A N 1
ATOM 697 C CA . LEU A 1 92 ? 5.25 -22.656 -6.164 1 97.5 92 LEU A CA 1
ATOM 698 C C . LEU A 1 92 ? 5.602 -22.609 -4.68 1 97.5 92 LEU A C 1
ATOM 700 O O . LEU A 1 92 ? 6.148 -21.625 -4.195 1 97.5 92 LEU A O 1
ATOM 704 N N . THR A 1 93 ? 5.27 -23.703 -3.98 1 96.19 93 THR A N 1
ATOM 705 C CA . THR A 1 93 ? 5.598 -23.781 -2.562 1 96.19 93 THR A CA 1
ATOM 706 C C . THR A 1 93 ? 7.102 -23.641 -2.344 1 96.19 93 THR A C 1
ATOM 708 O O . THR A 1 93 ? 7.535 -22.906 -1.456 1 96.19 93 THR A O 1
ATOM 711 N N . ASN A 1 94 ? 7.816 -24.375 -3.143 1 97.69 94 ASN A N 1
ATOM 712 C CA . ASN A 1 94 ? 9.273 -24.266 -3.051 1 97.69 94 ASN A CA 1
ATOM 713 C C . ASN A 1 94 ? 9.758 -22.859 -3.322 1 97.69 94 ASN A C 1
ATOM 715 O O . ASN A 1 94 ? 10.633 -22.344 -2.621 1 97.69 94 ASN A O 1
ATOM 719 N N . PHE A 1 95 ? 9.242 -22.25 -4.34 1 98.25 95 PHE A N 1
ATOM 720 C CA . PHE A 1 95 ? 9.648 -20.906 -4.738 1 98.25 95 PHE A CA 1
ATOM 721 C C . PHE A 1 95 ? 9.422 -19.922 -3.605 1 98.25 95 PHE A C 1
ATOM 723 O O . PHE A 1 95 ? 10.305 -19.109 -3.291 1 98.25 95 PHE A O 1
ATOM 730 N N . LEU A 1 96 ? 8.289 -20.016 -2.912 1 97.62 96 LEU A N 1
ATOM 731 C CA . LEU A 1 96 ? 7.93 -19.109 -1.826 1 97.62 96 LEU A CA 1
ATOM 732 C C . LEU A 1 96 ? 8.867 -19.281 -0.635 1 97.62 96 LEU A C 1
ATOM 734 O O . LEU A 1 96 ? 8.969 -18.391 0.215 1 97.62 96 LEU A O 1
ATOM 738 N N . ASN A 1 97 ? 9.57 -20.391 -0.637 1 97.81 97 ASN A N 1
ATOM 739 C CA . ASN A 1 97 ? 10.383 -20.688 0.537 1 97.81 97 ASN A CA 1
ATOM 740 C C . ASN A 1 97 ? 11.875 -20.688 0.205 1 97.81 97 ASN A C 1
ATOM 742 O O . ASN A 1 97 ? 12.695 -21.156 1.003 1 97.81 97 ASN A O 1
ATOM 746 N N . LEU A 1 98 ? 12.211 -20.266 -0.961 1 96.94 98 LEU A N 1
ATOM 747 C CA . LEU A 1 98 ? 13.625 -20.094 -1.293 1 96.94 98 LEU A CA 1
ATOM 748 C C . LEU A 1 98 ? 14.258 -19.016 -0.431 1 96.94 98 LEU A C 1
ATOM 750 O O . LEU A 1 98 ? 13.734 -17.891 -0.35 1 96.94 98 LEU A O 1
ATOM 754 N N . PRO A 1 99 ? 15.422 -19.25 0.102 1 95.62 99 PRO A N 1
ATOM 755 C CA . PRO A 1 99 ? 16.016 -18.312 1.058 1 95.62 99 PRO A CA 1
ATOM 756 C C . PRO A 1 99 ? 16.562 -17.047 0.389 1 95.62 99 PRO A C 1
ATOM 758 O O . PRO A 1 99 ? 16.656 -16 1.03 1 95.62 99 PRO A O 1
ATOM 761 N N . ASP A 1 100 ? 16.859 -17.125 -0.841 1 95.5 100 ASP A N 1
ATOM 762 C CA . ASP A 1 100 ? 17.484 -16 -1.507 1 95.5 100 ASP A CA 1
ATOM 763 C C . ASP A 1 100 ? 16.453 -14.992 -2.002 1 95.5 100 ASP A C 1
ATOM 765 O O . ASP A 1 100 ? 16.781 -13.867 -2.354 1 95.5 100 ASP A O 1
ATOM 769 N N . PHE A 1 101 ? 15.211 -15.383 -2.039 1 96.94 101 PHE A N 1
ATOM 770 C CA . PHE A 1 101 ? 14.164 -14.492 -2.52 1 96.94 101 PHE A CA 1
ATOM 771 C C . PHE A 1 101 ? 13.445 -13.82 -1.354 1 96.94 101 PHE A C 1
ATOM 773 O O . PHE A 1 101 ? 13.273 -14.43 -0.295 1 96.94 101 PHE A O 1
ATOM 780 N N . THR A 1 102 ? 13.102 -12.609 -1.53 1 95.81 102 THR A N 1
ATOM 781 C CA . THR A 1 102 ? 12.289 -11.859 -0.574 1 95.81 102 THR A CA 1
ATOM 782 C C . THR A 1 102 ? 10.961 -11.438 -1.201 1 95.81 102 THR A C 1
ATOM 784 O O . THR A 1 102 ? 10.945 -10.836 -2.275 1 95.81 102 THR A O 1
ATOM 787 N N . PHE A 1 103 ? 9.898 -11.766 -0.529 1 95.94 103 PHE A N 1
ATOM 788 C CA . PHE A 1 103 ? 8.57 -11.398 -0.996 1 95.94 103 PHE A CA 1
ATOM 789 C C . PHE A 1 103 ? 8.07 -10.148 -0.276 1 95.94 103 PHE A C 1
ATOM 791 O O . PHE A 1 103 ? 8.102 -10.086 0.955 1 95.94 103 PHE A O 1
ATOM 798 N N . THR A 1 104 ? 7.648 -9.172 -1.068 1 91.62 104 THR A N 1
ATOM 799 C CA . THR A 1 104 ? 7.207 -7.898 -0.511 1 91.62 104 THR A CA 1
ATOM 800 C C . THR A 1 104 ? 5.746 -7.629 -0.87 1 91.62 104 THR A C 1
ATOM 802 O O . THR A 1 104 ? 5.289 -8.008 -1.948 1 91.62 104 THR A O 1
ATOM 805 N N . GLY A 1 105 ? 4.961 -6.988 -0.033 1 87.44 105 GLY A N 1
ATOM 806 C CA . GLY A 1 105 ? 3.57 -6.637 -0.277 1 87.44 105 GLY A CA 1
ATOM 807 C C . GLY A 1 105 ? 2.992 -5.715 0.78 1 87.44 105 GLY A C 1
ATOM 808 O O . GLY A 1 105 ? 3.523 -5.625 1.89 1 87.44 105 GLY A O 1
ATOM 809 N N . VAL A 1 106 ? 1.98 -5.008 0.373 1 77.62 106 VAL A N 1
ATOM 810 C CA . VAL A 1 106 ? 1.233 -4.199 1.33 1 77.62 106 VAL A CA 1
ATOM 811 C C . VAL A 1 106 ? 0.28 -5.09 2.125 1 77.62 106 VAL A C 1
ATOM 813 O O . VAL A 1 106 ? -0.62 -5.711 1.555 1 77.62 106 VAL A O 1
ATOM 816 N N . GLY A 1 107 ? 0.457 -5.125 3.502 1 75.75 107 GLY A N 1
ATOM 817 C CA . GLY A 1 107 ? -0.363 -6.023 4.301 1 75.75 107 GLY A CA 1
ATOM 818 C C . GLY A 1 107 ? -0.108 -7.488 4 1 75.75 107 GLY A C 1
ATOM 819 O O . GLY A 1 107 ? -1.034 -8.305 4.023 1 75.75 107 GLY A O 1
ATOM 820 N N . ILE A 1 108 ? 1.063 -7.773 3.652 1 83.69 108 ILE A N 1
ATOM 821 C CA . ILE A 1 108 ? 1.404 -9.102 3.15 1 83.69 108 ILE A CA 1
ATOM 822 C C . ILE A 1 108 ? 1.23 -10.133 4.266 1 83.69 108 ILE A C 1
ATOM 824 O O . ILE A 1 108 ? 0.926 -11.297 3.998 1 83.69 108 ILE A O 1
ATOM 828 N N . ASN A 1 109 ? 1.363 -9.805 5.461 1 83.06 109 ASN A N 1
ATOM 829 C CA . ASN A 1 109 ? 1.263 -10.75 6.566 1 83.06 109 ASN A CA 1
ATOM 830 C C . ASN A 1 109 ? -0.129 -11.375 6.645 1 83.06 109 ASN A C 1
ATOM 832 O O . ASN A 1 109 ? -0.263 -12.57 6.887 1 83.06 109 ASN A O 1
ATOM 836 N N . LYS A 1 110 ? -1.111 -10.562 6.492 1 77.94 110 LYS A N 1
ATOM 837 C CA . LYS A 1 110 ? -2.471 -11.102 6.453 1 77.94 110 LYS A CA 1
ATOM 838 C C . LYS A 1 110 ? -2.65 -12.055 5.273 1 77.94 110 LYS A C 1
ATOM 840 O O . LYS A 1 110 ? -3.27 -13.109 5.414 1 77.94 110 LYS A O 1
ATOM 845 N N . ALA A 1 111 ? -2.096 -11.633 4.156 1 83.38 111 ALA A N 1
ATOM 846 C CA . ALA A 1 111 ? -2.166 -12.484 2.971 1 83.38 111 ALA A CA 1
ATOM 847 C C . ALA A 1 111 ? -1.503 -13.836 3.227 1 83.38 111 ALA A C 1
ATOM 849 O O . ALA A 1 111 ? -2.057 -14.883 2.879 1 83.38 111 ALA A O 1
ATOM 850 N N . LEU A 1 112 ? -0.372 -13.773 3.838 1 90.69 112 LEU A N 1
ATOM 851 C CA . LEU A 1 112 ? 0.395 -14.992 4.062 1 90.69 112 LEU A CA 1
ATOM 852 C C . LEU A 1 112 ? -0.304 -15.898 5.07 1 90.69 112 LEU A C 1
ATOM 854 O O . LEU A 1 112 ? -0.264 -17.125 4.945 1 90.69 112 LEU A O 1
ATOM 858 N N . LYS A 1 113 ? -0.904 -15.328 6.078 1 90 113 LYS A N 1
ATOM 859 C CA . LYS A 1 113 ? -1.685 -16.109 7.035 1 90 113 LYS A CA 1
ATOM 860 C C . LYS A 1 113 ? -2.832 -16.828 6.344 1 90 113 LYS A C 1
ATOM 862 O O . LYS A 1 113 ? -3.068 -18.016 6.602 1 90 113 LYS A O 1
ATOM 867 N N . MET A 1 114 ? -3.516 -16.156 5.484 1 88.56 114 MET A N 1
ATOM 868 C CA . MET A 1 114 ? -4.629 -16.75 4.758 1 88.56 114 MET A CA 1
ATOM 869 C C . MET A 1 114 ? -4.137 -17.812 3.771 1 88.56 114 MET A C 1
ATOM 871 O O . MET A 1 114 ? -4.754 -18.859 3.627 1 88.56 114 MET A O 1
ATOM 875 N N . LEU A 1 115 ? -3.023 -17.516 3.117 1 92.62 115 LEU A N 1
ATOM 876 C CA . LEU A 1 115 ? -2.445 -18.484 2.191 1 92.62 115 LEU A CA 1
ATOM 877 C C . LEU A 1 115 ? -2.086 -19.781 2.914 1 92.62 115 LEU A C 1
ATOM 879 O O . LEU A 1 115 ? -2.311 -20.875 2.389 1 92.62 115 LEU A O 1
ATOM 883 N N . LYS A 1 116 ? -1.568 -19.641 4.059 1 94.69 116 LYS A N 1
ATOM 884 C CA . LYS A 1 116 ? -1.221 -20.812 4.855 1 94.69 116 LYS A CA 1
ATOM 885 C C . LYS A 1 116 ? -2.471 -21.578 5.277 1 94.69 116 LYS A C 1
ATOM 887 O O . LYS A 1 116 ? -2.559 -22.781 5.07 1 94.69 116 LYS A O 1
ATOM 892 N N . SER A 1 117 ? -3.43 -20.875 5.785 1 92.38 117 SER A N 1
ATOM 893 C CA . SER A 1 117 ? -4.625 -21.516 6.336 1 92.38 117 SER A CA 1
ATOM 894 C C . SER A 1 117 ? -5.512 -22.078 5.23 1 92.38 117 SER A C 1
ATOM 896 O O . SER A 1 117 ? -6.086 -23.156 5.375 1 92.38 117 SER A O 1
ATOM 898 N N . GLU A 1 118 ? -5.578 -21.406 4.086 1 89.69 118 GLU A N 1
ATOM 899 C CA . GLU A 1 118 ? -6.535 -21.781 3.047 1 89.69 118 GLU A CA 1
ATOM 900 C C . GLU A 1 118 ? -5.879 -22.641 1.972 1 89.69 118 GLU A C 1
ATOM 902 O O . GLU A 1 118 ? -6.543 -23.469 1.347 1 89.69 118 GLU A O 1
ATOM 907 N N . CYS A 1 119 ? -4.59 -22.438 1.777 1 91.56 119 CYS A N 1
ATOM 908 C CA . CYS A 1 119 ? -3.943 -23.094 0.649 1 91.56 119 CYS A CA 1
ATOM 909 C C . CYS A 1 119 ? -2.756 -23.938 1.112 1 91.56 119 CYS A C 1
ATOM 911 O O . CYS A 1 119 ? -2.16 -24.672 0.322 1 91.56 119 CYS A O 1
ATOM 913 N N . GLY A 1 120 ? -2.342 -23.781 2.342 1 92.19 120 GLY A N 1
ATOM 914 C CA . GLY A 1 120 ? -1.191 -24.5 2.85 1 92.19 120 GLY A CA 1
ATOM 915 C C . GLY A 1 120 ? 0.132 -23.938 2.379 1 92.19 120 GLY A C 1
ATOM 916 O O . GLY A 1 120 ? 1.171 -24.594 2.484 1 92.19 120 GLY A O 1
ATOM 917 N N . LEU A 1 121 ? 0.095 -22.781 1.838 1 94.06 121 LEU A N 1
ATOM 918 C CA . LEU A 1 121 ? 1.308 -22.141 1.331 1 94.06 121 LEU A CA 1
ATOM 919 C C . LEU A 1 121 ? 2.014 -21.359 2.434 1 94.06 121 LEU A C 1
ATOM 921 O O . LEU A 1 121 ? 1.375 -20.609 3.168 1 94.06 121 LEU A O 1
ATOM 925 N N . THR A 1 122 ? 3.342 -21.625 2.498 1 95 122 THR A N 1
ATOM 926 C CA . THR A 1 122 ? 4.172 -20.844 3.42 1 95 122 THR A CA 1
ATOM 927 C C . THR A 1 122 ? 5.184 -20 2.654 1 95 122 THR A C 1
ATOM 929 O O . THR A 1 122 ? 5.41 -20.219 1.462 1 95 122 THR A O 1
ATOM 932 N N . CYS A 1 123 ? 5.637 -19.031 3.283 1 95.5 123 CYS A N 1
ATOM 933 C CA . CYS A 1 123 ? 6.629 -18.125 2.709 1 95.5 123 CYS A CA 1
ATOM 934 C C . CYS A 1 123 ? 7.746 -17.844 3.705 1 95.5 123 CYS A C 1
ATOM 936 O O . CYS A 1 123 ? 7.48 -17.438 4.84 1 95.5 123 CYS A O 1
ATOM 938 N N . LYS A 1 124 ? 8.938 -18 3.289 1 93.88 124 LYS A N 1
ATOM 939 C CA . LYS A 1 124 ? 10.078 -17.922 4.199 1 93.88 124 LYS A CA 1
ATOM 940 C C . LYS A 1 124 ? 10.445 -16.469 4.496 1 93.88 124 LYS A C 1
ATOM 942 O O . LYS A 1 124 ? 10.625 -16.094 5.656 1 93.88 124 LYS A O 1
ATOM 947 N N . ASN A 1 125 ? 10.727 -15.641 3.463 1 94.31 125 ASN A N 1
ATOM 948 C CA . ASN A 1 125 ? 11.148 -14.25 3.609 1 94.31 125 ASN A CA 1
ATOM 949 C C . ASN A 1 125 ? 10.102 -13.289 3.061 1 94.31 125 ASN A C 1
ATOM 951 O O . ASN A 1 125 ? 9.891 -13.211 1.849 1 94.31 125 ASN A O 1
ATOM 955 N N . ALA A 1 126 ? 9.391 -12.594 3.982 1 92.88 126 ALA A N 1
ATOM 956 C CA . ALA A 1 126 ? 8.383 -11.609 3.59 1 92.88 126 ALA A CA 1
ATOM 957 C C . ALA A 1 126 ? 8.609 -10.281 4.305 1 92.88 126 ALA A C 1
ATOM 959 O O . ALA A 1 126 ? 8.961 -10.258 5.488 1 92.88 126 ALA A O 1
ATOM 960 N N . VAL A 1 127 ? 8.477 -9.219 3.523 1 86.56 127 VAL A N 1
ATOM 961 C CA . VAL A 1 127 ? 8.602 -7.871 4.07 1 86.56 127 VAL A CA 1
ATOM 962 C C . VAL A 1 127 ? 7.32 -7.082 3.795 1 86.56 127 VAL A C 1
ATOM 964 O O . VAL A 1 127 ? 6.898 -6.949 2.645 1 86.56 127 VAL A O 1
ATOM 967 N N . ASP A 1 128 ? 6.652 -6.648 4.801 1 80 128 ASP A N 1
ATOM 968 C CA . ASP A 1 128 ? 5.484 -5.781 4.688 1 80 128 ASP A CA 1
ATOM 969 C C . ASP A 1 128 ? 5.891 -4.34 4.391 1 80 128 ASP A C 1
ATOM 971 O O . ASP A 1 128 ? 6.531 -3.689 5.219 1 80 128 ASP A O 1
ATOM 975 N N . ILE A 1 129 ? 5.547 -3.9 3.18 1 71 129 ILE A N 1
ATOM 976 C CA . ILE A 1 129 ? 5.969 -2.568 2.758 1 71 129 ILE A CA 1
ATOM 977 C C . ILE A 1 129 ? 4.867 -1.556 3.07 1 71 129 ILE A C 1
ATOM 979 O O . ILE A 1 129 ? 5.02 -0.362 2.805 1 71 129 ILE A O 1
ATOM 983 N N . GLY A 1 130 ? 3.621 -1.925 3.344 1 61.41 130 GLY A N 1
ATOM 984 C CA . GLY A 1 130 ? 2.49 -1.056 3.629 1 61.41 130 GLY A CA 1
ATOM 985 C C . GLY A 1 130 ? 2.502 -0.508 5.043 1 61.41 130 GLY A C 1
ATOM 986 O O . GLY A 1 130 ? 3.416 -0.797 5.82 1 61.41 130 GLY A O 1
ATOM 987 N N . PRO A 1 131 ? 1.559 0.659 5.082 1 49.97 131 PRO A N 1
ATOM 988 C CA . PRO A 1 131 ? 1.339 1.048 6.477 1 49.97 131 PRO A CA 1
ATOM 989 C C . PRO A 1 131 ? 1.092 -0.15 7.391 1 49.97 131 PRO A C 1
ATOM 991 O O . PRO A 1 131 ? 0.462 -1.127 6.977 1 49.97 131 PRO A O 1
ATOM 994 N N . SER A 1 132 ? 2.182 -0.578 7.965 1 41.97 132 SER A N 1
ATOM 995 C CA . SER A 1 132 ? 1.96 -1.65 8.93 1 41.97 132 SER A CA 1
ATOM 996 C C . SER A 1 132 ? 0.539 -1.613 9.484 1 41.97 132 SER A C 1
ATOM 998 O O . SER A 1 132 ? -0.053 -0.54 9.617 1 41.97 132 SER A O 1
ATOM 1000 N N . SER A 1 133 ? -0.27 -2.686 9.133 1 40.22 133 SER A N 1
ATOM 1001 C CA . SER A 1 133 ? -1.44 -2.797 9.992 1 40.22 133 SER A CA 1
ATOM 1002 C C . SER A 1 133 ? -1.239 -2.035 11.297 1 40.22 133 SER A C 1
ATOM 1004 O O . SER A 1 133 ? -0.108 -1.876 11.766 1 40.22 133 SER A O 1
ATOM 1006 N N . PRO A 1 134 ? -2.211 -1.178 11.641 1 39.97 134 PRO A N 1
ATOM 1007 C CA . PRO A 1 134 ? -2.137 -0.675 13.016 1 39.97 134 PRO A CA 1
ATOM 1008 C C . PRO A 1 134 ? -1.445 -1.65 13.969 1 39.97 134 PRO A C 1
ATOM 1010 O O . PRO A 1 134 ? -1.999 -2.707 14.281 1 39.97 134 PRO A O 1
ATOM 1013 N N . ILE A 1 135 ? -0.341 -2.277 13.672 1 39.38 135 ILE A N 1
ATOM 1014 C CA . ILE A 1 135 ? 0.115 -2.805 14.953 1 39.38 135 ILE A CA 1
ATOM 1015 C C . ILE A 1 135 ? -0.41 -1.929 16.094 1 39.38 135 ILE A C 1
ATOM 1017 O O . ILE A 1 135 ? -0.215 -0.71 16.078 1 39.38 135 ILE A O 1
ATOM 1021 N N . TYR A 1 136 ? -1.445 -2.314 16.734 1 48.16 136 TYR A N 1
ATOM 1022 C CA . TYR A 1 136 ? -2.213 -1.76 17.844 1 48.16 136 TYR A CA 1
ATOM 1023 C C . TYR A 1 136 ? -1.321 -0.934 18.766 1 48.16 136 TYR A C 1
ATOM 1025 O O . TYR A 1 136 ? -0.796 -1.447 19.75 1 48.16 136 TYR A O 1
ATOM 1033 N N . GLU A 1 137 ? -0.32 -0.364 18.172 1 58 137 GLU A N 1
ATOM 1034 C CA . GLU A 1 137 ? 0.319 0.493 19.156 1 58 137 GLU A CA 1
ATOM 1035 C C . GLU A 1 137 ? -0.602 1.637 19.578 1 58 137 GLU A C 1
ATOM 1037 O O . GLU A 1 137 ? -1.555 1.963 18.875 1 58 137 GLU A O 1
ATOM 1042 N N . ASP A 1 138 ? -0.697 1.921 20.719 1 76.12 138 ASP A N 1
ATOM 1043 C CA . ASP A 1 138 ? -1.393 3.051 21.328 1 76.12 138 ASP A CA 1
ATOM 1044 C C . ASP A 1 138 ? -1.01 4.363 20.656 1 76.12 138 ASP A C 1
ATOM 1046 O O . ASP A 1 138 ? -0.031 5.008 21.031 1 76.12 138 ASP A O 1
ATOM 1050 N N . TRP A 1 139 ? -1.748 4.695 19.547 1 82.94 139 TRP A N 1
ATOM 1051 C CA . TRP A 1 139 ? -1.508 5.938 18.812 1 82.94 139 TRP A CA 1
ATOM 1052 C C . TRP A 1 139 ? -2.232 7.105 19.469 1 82.94 139 TRP A C 1
ATOM 1054 O O . TRP A 1 139 ? -1.951 8.266 19.172 1 82.94 139 TRP A O 1
ATOM 1064 N N . ASP A 1 140 ? -3.17 6.668 20.266 1 84.81 140 ASP A N 1
ATOM 1065 C CA . ASP A 1 140 ? -3.941 7.711 20.922 1 84.81 140 ASP A CA 1
ATOM 1066 C C . ASP A 1 140 ? -3.234 8.195 22.188 1 84.81 140 ASP A C 1
ATOM 1068 O O . ASP A 1 140 ? -3.688 7.918 23.312 1 84.81 140 ASP A O 1
ATOM 1072 N N . ASN A 1 141 ? -2.188 8.82 21.875 1 82.12 141 ASN A N 1
ATOM 1073 C CA . ASN A 1 141 ? -1.338 9.352 22.938 1 82.12 141 ASN A CA 1
ATOM 1074 C C . ASN A 1 141 ? -0.721 10.688 22.547 1 82.12 141 ASN A C 1
ATOM 1076 O O . ASN A 1 141 ? -0.34 10.883 21.391 1 82.12 141 ASN A O 1
ATOM 1080 N N . ASP A 1 142 ? -0.581 11.547 23.469 1 83 142 ASP A N 1
ATOM 1081 C CA . ASP A 1 142 ? -0.03 12.875 23.219 1 83 142 ASP A CA 1
ATOM 1082 C C . ASP A 1 142 ? 1.469 12.797 22.922 1 83 142 ASP A C 1
ATOM 1084 O O . ASP A 1 142 ? 2.014 13.648 22.219 1 83 142 ASP A O 1
ATOM 1088 N N . SER A 1 143 ? 2.035 11.805 23.469 1 87.69 143 SER A N 1
ATOM 1089 C CA . SER A 1 143 ? 3.471 11.633 23.266 1 87.69 143 SER A CA 1
ATOM 1090 C C . SER A 1 143 ? 3.766 10.43 22.391 1 87.69 143 SER A C 1
ATOM 1092 O O . SER A 1 143 ? 3.6 9.281 22.812 1 87.69 143 SER A O 1
ATOM 1094 N N . LEU A 1 144 ? 4.18 10.75 21.25 1 88.88 144 LEU A N 1
ATOM 1095 C CA . LEU A 1 144 ? 4.555 9.68 20.344 1 88.88 144 LEU A CA 1
ATOM 1096 C C . LEU A 1 144 ? 5.984 9.219 20.594 1 88.88 144 LEU A C 1
ATOM 1098 O O . LEU A 1 144 ? 6.867 10.031 20.859 1 88.88 144 LEU A O 1
ATOM 1102 N N . THR A 1 145 ? 6.102 7.953 20.547 1 87.06 145 THR A N 1
ATOM 1103 C CA . THR A 1 145 ? 7.453 7.414 20.656 1 87.06 145 THR A CA 1
ATOM 1104 C C . THR A 1 145 ? 8.242 7.676 19.375 1 87.06 145 THR A C 1
ATOM 1106 O O . THR A 1 145 ? 7.652 7.969 18.328 1 87.06 145 THR A O 1
ATOM 1109 N N . GLU A 1 146 ? 9.555 7.539 19.5 1 88.06 146 GLU A N 1
ATOM 1110 C CA . GLU A 1 146 ? 10.398 7.68 18.312 1 88.06 146 GLU A CA 1
ATOM 1111 C C . GLU A 1 146 ? 10.031 6.664 17.25 1 88.06 146 GLU A C 1
ATOM 1113 O O . GLU A 1 146 ? 10.016 6.984 16.062 1 88.06 146 GLU A O 1
ATOM 1118 N N . ASP A 1 147 ? 9.711 5.488 17.672 1 82.19 147 ASP A N 1
ATOM 1119 C CA . ASP A 1 147 ? 9.336 4.438 16.719 1 82.19 147 ASP A CA 1
ATOM 1120 C C . ASP A 1 147 ? 8.047 4.789 15.992 1 82.19 147 ASP A C 1
ATOM 1122 O O . ASP A 1 147 ? 7.922 4.543 14.789 1 82.19 147 ASP A O 1
ATOM 1126 N N . GLN A 1 148 ? 7.082 5.324 16.734 1 83.12 148 GLN A N 1
ATOM 1127 C CA . GLN A 1 148 ? 5.82 5.746 16.125 1 83.12 148 GLN A CA 1
ATOM 1128 C C . GLN A 1 148 ? 6.047 6.848 15.094 1 83.12 148 GLN A C 1
ATOM 1130 O O . GLN A 1 148 ? 5.492 6.805 13.992 1 83.12 148 GLN A O 1
ATOM 1135 N N . ILE A 1 149 ? 6.922 7.758 15.453 1 90.19 149 ILE A N 1
ATOM 1136 C CA . ILE A 1 149 ? 7.23 8.875 14.57 1 90.19 149 ILE A CA 1
ATOM 1137 C C . ILE A 1 149 ? 7.934 8.352 13.312 1 90.19 149 ILE A C 1
ATOM 1139 O O . ILE A 1 149 ? 7.562 8.719 12.195 1 90.19 149 ILE A O 1
ATOM 1143 N N . ASN A 1 150 ? 8.875 7.516 13.453 1 87.19 150 ASN A N 1
ATOM 1144 C CA . ASN A 1 150 ? 9.617 6.957 12.328 1 87.19 150 ASN A CA 1
ATOM 1145 C C . ASN A 1 150 ? 8.703 6.199 11.375 1 87.19 150 ASN A C 1
ATOM 1147 O O . ASN A 1 150 ? 8.805 6.348 10.156 1 87.19 150 ASN A O 1
ATOM 1151 N N . LEU A 1 151 ? 7.832 5.453 12 1 81.44 151 LEU A N 1
ATOM 1152 C CA . LEU A 1 151 ? 6.91 4.656 11.195 1 81.44 151 LEU A CA 1
ATOM 1153 C C . LEU A 1 151 ? 5.953 5.551 10.414 1 81.44 151 LEU A C 1
ATOM 1155 O O . LEU A 1 151 ? 5.738 5.344 9.219 1 81.44 151 LEU A O 1
ATOM 1159 N N . ALA A 1 152 ? 5.355 6.516 11.102 1 87.12 152 ALA A N 1
ATOM 1160 C CA . ALA A 1 152 ? 4.418 7.445 10.477 1 87.12 152 ALA A CA 1
ATOM 1161 C C . ALA A 1 152 ? 5.082 8.211 9.336 1 87.12 152 ALA A C 1
ATOM 1163 O O . ALA A 1 152 ? 4.52 8.32 8.25 1 87.12 152 ALA A O 1
ATOM 1164 N N . ALA A 1 153 ? 6.254 8.609 9.594 1 91.31 153 ALA A N 1
ATOM 1165 C CA . ALA A 1 153 ? 6.996 9.367 8.586 1 91.31 153 ALA A CA 1
ATOM 1166 C C . ALA A 1 153 ? 7.32 8.492 7.375 1 91.31 153 ALA A C 1
ATOM 1168 O O . ALA A 1 153 ? 7.168 8.93 6.23 1 91.31 153 ALA A O 1
ATOM 1169 N N . ALA A 1 154 ? 7.754 7.324 7.633 1 85.81 154 ALA A N 1
ATOM 1170 C CA . ALA A 1 154 ? 8.109 6.391 6.566 1 85.81 154 ALA A CA 1
ATOM 1171 C C . ALA A 1 154 ? 6.906 6.09 5.676 1 85.81 154 ALA A C 1
ATOM 1173 O O . ALA A 1 154 ? 7.035 6.023 4.453 1 85.81 154 ALA A O 1
ATOM 1174 N N . ASN A 1 155 ? 5.734 5.938 6.25 1 84.25 155 ASN A N 1
ATOM 1175 C CA . ASN A 1 155 ? 4.527 5.617 5.496 1 84.25 155 ASN A CA 1
ATOM 1176 C C . ASN A 1 155 ? 4.109 6.773 4.59 1 84.25 155 ASN A C 1
ATOM 1178 O O . ASN A 1 155 ? 3.777 6.562 3.422 1 84.25 155 ASN A O 1
ATOM 1182 N N . ALA A 1 156 ? 4.156 7.949 5.137 1 91.31 156 ALA A N 1
ATOM 1183 C CA . ALA A 1 156 ? 3.822 9.117 4.324 1 91.31 156 ALA A CA 1
ATOM 1184 C C . ALA A 1 156 ? 4.844 9.32 3.207 1 91.31 156 ALA A C 1
ATOM 1186 O O . ALA A 1 156 ? 4.48 9.68 2.084 1 91.31 156 ALA A O 1
ATOM 1187 N N . TYR A 1 157 ? 6.066 9.039 3.514 1 92.12 157 TYR A N 1
ATOM 1188 C CA . TYR A 1 157 ? 7.133 9.164 2.525 1 92.12 157 TYR A CA 1
ATOM 1189 C C . TYR A 1 157 ? 6.949 8.156 1.396 1 92.12 157 TYR A C 1
ATOM 1191 O O . TYR A 1 157 ? 7.105 8.492 0.221 1 92.12 157 TYR A O 1
ATOM 1199 N N . LEU A 1 158 ? 6.699 6.965 1.789 1 85.06 158 LEU A N 1
ATOM 1200 C CA . LEU A 1 158 ? 6.461 5.941 0.779 1 85.06 158 LEU A CA 1
ATOM 1201 C C . LEU A 1 158 ? 5.312 6.344 -0.144 1 85.06 158 LEU A C 1
ATOM 1203 O O . LEU A 1 158 ? 5.402 6.164 -1.361 1 85.06 158 LEU A O 1
ATOM 1207 N N . ALA A 1 159 ? 4.227 6.812 0.395 1 87.75 159 ALA A N 1
ATOM 1208 C CA . ALA A 1 159 ? 3.084 7.266 -0.394 1 87.75 159 ALA A CA 1
ATOM 1209 C C . ALA A 1 159 ? 3.494 8.359 -1.373 1 87.75 159 ALA A C 1
ATOM 1211 O O . ALA A 1 159 ? 3.066 8.359 -2.529 1 87.75 159 ALA A O 1
ATOM 1212 N N . PHE A 1 160 ? 4.367 9.266 -0.922 1 92.25 160 PHE A N 1
ATOM 1213 C CA . PHE A 1 160 ? 4.91 10.32 -1.775 1 92.25 160 PHE A CA 1
ATOM 1214 C C . PHE A 1 160 ? 5.715 9.719 -2.922 1 92.25 160 PHE A C 1
ATOM 1216 O O . PHE A 1 160 ? 5.523 10.086 -4.082 1 92.25 160 PHE A O 1
ATOM 1223 N N . LYS A 1 161 ? 6.59 8.82 -2.578 1 86.81 161 LYS A N 1
ATOM 1224 C CA . LYS A 1 161 ? 7.477 8.227 -3.572 1 86.81 161 LYS A CA 1
ATOM 1225 C C . LYS A 1 161 ? 6.684 7.508 -4.66 1 86.81 161 LYS A C 1
ATOM 1227 O O . LYS A 1 161 ? 6.965 7.668 -5.848 1 86.81 161 LYS A O 1
ATOM 1232 N N . VAL A 1 162 ? 5.723 6.773 -4.23 1 83.06 162 VAL A N 1
ATOM 1233 C CA . VAL A 1 162 ? 4.91 6.012 -5.176 1 83.06 162 VAL A CA 1
ATOM 1234 C C . VAL A 1 162 ? 4.066 6.965 -6.02 1 83.06 162 VAL A C 1
ATOM 1236 O O . VAL A 1 162 ? 3.934 6.777 -7.23 1 83.06 162 VAL A O 1
ATOM 1239 N N . GLY A 1 163 ? 3.504 7.969 -5.387 1 85.94 163 GLY A N 1
ATOM 1240 C CA . GLY A 1 163 ? 2.775 8.977 -6.137 1 85.94 163 GLY A CA 1
ATOM 1241 C C . GLY A 1 163 ? 3.609 9.625 -7.227 1 85.94 163 GLY A C 1
ATOM 1242 O O . GLY A 1 163 ? 3.123 9.844 -8.344 1 85.94 163 GLY A O 1
ATOM 1243 N N . ASN A 1 164 ? 4.805 9.906 -6.895 1 87.56 164 ASN A N 1
ATOM 1244 C CA . ASN A 1 164 ? 5.703 10.508 -7.875 1 87.56 164 ASN A CA 1
ATOM 1245 C C . ASN A 1 164 ? 5.996 9.547 -9.023 1 87.56 164 ASN A C 1
ATOM 1247 O O . ASN A 1 164 ? 6.09 9.969 -10.18 1 87.56 164 ASN A O 1
ATOM 1251 N N . LEU A 1 165 ? 6.211 8.336 -8.711 1 78.06 165 LEU A N 1
ATOM 1252 C CA . LEU A 1 165 ? 6.434 7.332 -9.742 1 78.06 165 LEU A CA 1
ATOM 1253 C C . LEU A 1 165 ? 5.258 7.281 -10.711 1 78.06 165 LEU A C 1
ATOM 1255 O O . LEU A 1 165 ? 5.449 7.195 -11.93 1 78.06 165 LEU A O 1
ATOM 1259 N N . ILE A 1 166 ? 4.047 7.328 -10.172 1 77.25 166 ILE A N 1
ATOM 1260 C CA . ILE A 1 166 ? 2.834 7.281 -10.984 1 77.25 166 ILE A CA 1
ATOM 1261 C C . ILE A 1 166 ? 2.756 8.531 -11.859 1 77.25 166 ILE A C 1
ATOM 1263 O O . ILE A 1 166 ? 2.467 8.438 -13.055 1 77.25 166 ILE A O 1
ATOM 1267 N N . ARG A 1 167 ? 3.037 9.648 -11.25 1 80.88 167 ARG A N 1
ATOM 1268 C CA . ARG A 1 167 ? 2.975 10.914 -11.969 1 80.88 167 ARG A CA 1
ATOM 1269 C C . ARG A 1 167 ? 3.986 10.938 -13.109 1 80.88 167 ARG A C 1
ATOM 1271 O O . ARG A 1 167 ? 3.688 11.438 -14.195 1 80.88 167 ARG A O 1
ATOM 1278 N N . GLU A 1 168 ? 5.16 10.391 -12.906 1 77.5 168 GLU A N 1
ATOM 1279 C CA . GLU A 1 168 ? 6.215 10.391 -13.922 1 77.5 168 GLU A CA 1
ATOM 1280 C C . GLU A 1 168 ? 5.914 9.383 -15.023 1 77.5 168 GLU A C 1
ATOM 1282 O O . GLU A 1 168 ? 6.355 9.555 -16.156 1 77.5 168 GLU A O 1
ATOM 1287 N N . ALA A 1 169 ? 5.258 8.398 -14.641 1 67.69 169 ALA A N 1
ATOM 1288 C CA . ALA A 1 169 ? 4.902 7.391 -15.641 1 67.69 169 ALA A CA 1
ATOM 1289 C C . ALA A 1 169 ? 3.799 7.902 -16.562 1 67.69 169 ALA A C 1
ATOM 1291 O O . ALA A 1 169 ? 3.631 7.398 -17.672 1 67.69 169 ALA A O 1
ATOM 1292 N N . MET A 1 170 ? 2.959 8.789 -16.078 1 62.72 170 MET A N 1
ATOM 1293 C CA . MET A 1 170 ? 1.883 9.359 -16.875 1 62.72 170 MET A CA 1
ATOM 1294 C C . MET A 1 170 ? 2.436 10.336 -17.922 1 62.72 170 MET A C 1
ATOM 1296 O O . MET A 1 170 ? 1.764 10.648 -18.906 1 62.72 170 MET A O 1
ATOM 1300 N N . TYR A 1 171 ? 3.637 10.859 -17.781 1 56.31 171 TYR A N 1
ATOM 1301 C CA . TYR A 1 171 ? 4.254 11.742 -18.766 1 56.31 171 TYR A CA 1
ATOM 1302 C C . TYR A 1 171 ? 5.266 10.992 -19.625 1 56.31 171 TYR A C 1
ATOM 1304 O O . TYR A 1 171 ? 5.887 10.031 -19.156 1 56.31 171 TYR A O 1
ATOM 1312 N N . MET B 1 1 ? 6.402 21.844 19.312 1 66.69 1 MET B N 1
ATOM 1313 C CA . MET B 1 1 ? 6.797 21.297 18.016 1 66.69 1 MET B CA 1
ATOM 1314 C C . MET B 1 1 ? 8.141 20.578 18.109 1 66.69 1 MET B C 1
ATOM 1316 O O . MET B 1 1 ? 9.086 21.109 18.703 1 66.69 1 MET B O 1
ATOM 1320 N N . S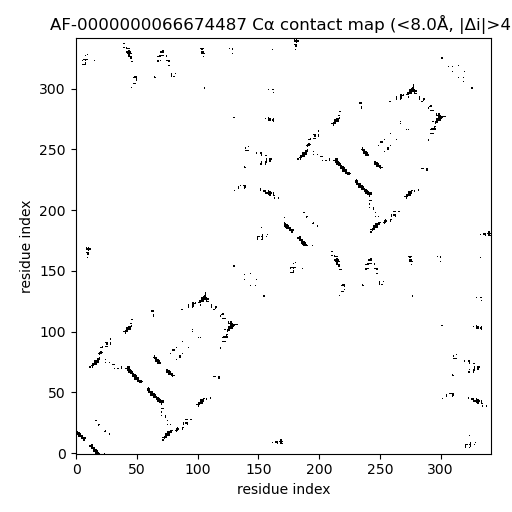ER B 1 2 ? 8.156 19.281 17.812 1 82.31 2 SER B N 1
ATOM 1321 C CA . SER B 1 2 ? 9.414 18.547 17.766 1 82.31 2 SER B CA 1
ATOM 1322 C C . SER B 1 2 ? 9.789 18.172 16.328 1 82.31 2 SER B C 1
ATOM 1324 O O . SER B 1 2 ? 8.922 17.844 15.523 1 82.31 2 SER B O 1
ATOM 1326 N N . THR B 1 3 ? 11.055 18.688 16.016 1 86.31 3 THR B N 1
ATOM 1327 C CA . THR B 1 3 ? 11.562 18.375 14.68 1 86.31 3 THR B CA 1
ATOM 1328 C C . THR B 1 3 ? 12.711 17.359 14.766 1 86.31 3 THR B C 1
ATOM 1330 O O . THR B 1 3 ? 13.547 17.453 15.664 1 86.31 3 THR B O 1
ATOM 1333 N N . SER B 1 4 ? 12.68 16.391 13.906 1 90.81 4 SER B N 1
ATOM 1334 C CA . SER B 1 4 ? 13.734 15.383 13.836 1 90.81 4 SER B CA 1
ATOM 1335 C C . SER B 1 4 ? 13.984 14.953 12.398 1 90.81 4 SER B C 1
ATOM 1337 O O . SER B 1 4 ? 13.234 15.312 11.492 1 90.81 4 SER B O 1
ATOM 1339 N N . THR B 1 5 ? 15.125 14.391 12.211 1 91.94 5 THR B N 1
ATOM 1340 C CA . THR B 1 5 ? 15.43 13.781 10.922 1 91.94 5 THR B CA 1
ATOM 1341 C C . THR B 1 5 ? 15.227 12.273 10.977 1 91.94 5 THR B C 1
ATOM 1343 O O . THR B 1 5 ? 15.672 11.617 11.914 1 91.94 5 THR B O 1
ATOM 1346 N N . VAL B 1 6 ? 14.516 11.758 9.992 1 89.56 6 VAL B N 1
ATOM 1347 C CA . VAL B 1 6 ? 14.164 10.336 9.984 1 89.56 6 VAL B CA 1
ATOM 1348 C C . VAL B 1 6 ? 14.711 9.68 8.727 1 89.56 6 VAL B C 1
ATOM 1350 O O . VAL B 1 6 ? 14.57 10.211 7.621 1 89.56 6 VAL B O 1
ATOM 1353 N N . GLU B 1 7 ? 15.422 8.594 8.969 1 86.94 7 GLU B N 1
ATOM 1354 C CA . GLU B 1 7 ? 15.719 7.695 7.859 1 86.94 7 GLU B CA 1
ATOM 1355 C C . GLU B 1 7 ? 14.508 6.836 7.504 1 86.94 7 GLU B C 1
ATOM 1357 O O . GLU B 1 7 ? 14.047 6.031 8.32 1 86.94 7 GLU B O 1
ATOM 1362 N N . THR B 1 8 ? 13.93 6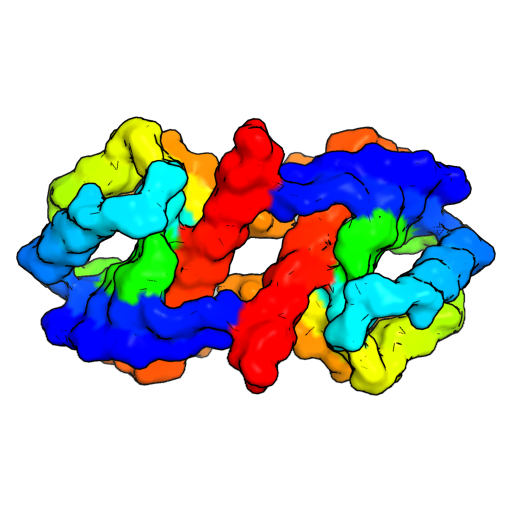.887 6.328 1 83.88 8 THR B N 1
ATOM 1363 C CA . THR B 1 8 ? 12.617 6.34 6.004 1 83.88 8 THR B CA 1
ATOM 1364 C C . THR B 1 8 ? 12.711 4.844 5.707 1 83.88 8 THR B C 1
ATOM 1366 O O . THR B 1 8 ? 11.703 4.137 5.738 1 83.88 8 THR B O 1
ATOM 1369 N N . GLY B 1 9 ? 13.875 4.363 5.387 1 76.69 9 GLY B N 1
ATOM 1370 C CA . GLY B 1 9 ? 14.016 2.979 4.969 1 76.69 9 GLY B CA 1
ATOM 1371 C C . GLY B 1 9 ? 13.688 2.76 3.504 1 76.69 9 GLY B C 1
ATOM 1372 O O . GLY B 1 9 ? 13.82 1.647 2.992 1 76.69 9 GLY B O 1
ATOM 1373 N N . TYR B 1 10 ? 13.227 3.781 2.771 1 81.44 10 TYR B N 1
ATOM 1374 C CA . TYR B 1 10 ? 12.898 3.73 1.352 1 81.44 10 TYR B CA 1
ATOM 1375 C C . TYR B 1 10 ? 13.836 4.617 0.543 1 81.44 10 TYR B C 1
ATOM 1377 O O . TYR B 1 10 ? 13.461 5.121 -0.52 1 81.44 10 TYR B O 1
ATOM 1385 N N . GLY B 1 11 ? 15.039 4.848 1.076 1 74.94 11 GLY B N 1
ATOM 1386 C CA . GLY B 1 11 ? 16.047 5.598 0.351 1 74.94 11 GLY B CA 1
ATOM 1387 C C . GLY B 1 11 ? 15.914 7.102 0.519 1 74.94 11 GLY B C 1
ATOM 1388 O O . GLY B 1 11 ? 16.172 7.863 -0.416 1 74.94 11 GLY B O 1
ATOM 1389 N N . GLY B 1 12 ? 15.539 7.492 1.657 1 82.75 12 GLY B N 1
ATOM 1390 C CA . GLY B 1 12 ? 15.453 8.93 1.885 1 82.75 12 GLY B CA 1
ATOM 1391 C C . GLY B 1 12 ? 15.562 9.305 3.35 1 82.75 12 GLY B C 1
ATOM 1392 O O . GLY B 1 12 ? 15.258 8.5 4.23 1 82.75 12 GLY B O 1
ATOM 1393 N N . ARG B 1 13 ? 16.203 10.523 3.539 1 89.94 13 ARG B N 1
ATOM 1394 C CA . ARG B 1 13 ? 16.219 11.195 4.832 1 89.94 13 ARG B CA 1
ATOM 1395 C C . ARG B 1 13 ? 15.352 12.453 4.801 1 89.94 13 ARG B C 1
ATOM 1397 O O . ARG B 1 13 ? 15.539 13.32 3.953 1 89.94 13 ARG B O 1
ATOM 1404 N N . ILE B 1 14 ? 14.414 12.422 5.781 1 95 14 ILE B N 1
ATOM 1405 C CA . ILE B 1 14 ? 13.477 13.539 5.68 1 95 14 ILE B CA 1
ATOM 1406 C C . ILE B 1 14 ? 13.367 14.25 7.027 1 95 14 ILE B C 1
ATOM 1408 O O . ILE B 1 14 ? 13.648 13.656 8.07 1 95 14 ILE B O 1
ATOM 1412 N N . ARG B 1 15 ? 13.055 15.516 6.953 1 97.38 15 ARG B N 1
ATOM 1413 C CA . ARG B 1 15 ? 12.773 16.312 8.148 1 97.38 15 ARG B CA 1
ATOM 1414 C C . ARG B 1 15 ? 11.352 16.062 8.641 1 97.38 15 ARG B C 1
ATOM 1416 O O . ARG B 1 15 ? 10.391 16.234 7.895 1 97.38 15 ARG B O 1
ATOM 1423 N N . VAL B 1 16 ? 11.203 15.703 9.922 1 97.5 16 VAL B N 1
ATOM 1424 C CA . VAL B 1 16 ? 9.891 15.359 10.453 1 97.5 16 VAL B CA 1
ATOM 1425 C C . VAL B 1 16 ? 9.516 16.344 11.562 1 97.5 16 VAL B C 1
ATOM 1427 O O . VAL B 1 16 ? 10.312 16.609 12.469 1 97.5 16 VAL B O 1
ATOM 1430 N N . THR B 1 17 ? 8.375 16.891 11.453 1 97.81 17 THR B N 1
ATOM 1431 C CA . THR B 1 17 ? 7.824 17.766 12.469 1 97.81 17 THR B CA 1
ATOM 1432 C C . THR B 1 17 ? 6.516 17.219 13.031 1 97.81 17 THR B C 1
ATOM 1434 O O . THR B 1 17 ? 5.586 16.938 12.273 1 97.81 17 THR B O 1
ATOM 1437 N N . VAL B 1 18 ? 6.5 17.047 14.359 1 96.69 18 VAL B N 1
ATOM 1438 C CA . VAL B 1 18 ? 5.242 16.766 15.031 1 96.69 18 VAL B CA 1
ATOM 1439 C C . VAL B 1 18 ? 4.605 18.062 15.531 1 96.69 18 VAL B C 1
ATOM 1441 O O . VAL B 1 18 ? 5.184 18.766 16.359 1 96.69 18 VAL B O 1
ATOM 1444 N N . ALA B 1 19 ? 3.457 18.359 14.977 1 96.69 19 ALA B N 1
ATOM 1445 C CA . ALA B 1 19 ? 2.834 19.641 15.312 1 96.69 19 ALA B CA 1
ATOM 1446 C C . ALA B 1 19 ? 1.487 19.422 16 1 96.69 19 ALA B C 1
ATOM 1448 O O . ALA B 1 19 ? 0.717 18.547 15.617 1 96.69 19 ALA B O 1
ATOM 1449 N N . ARG B 1 20 ? 1.18 20.328 17.031 1 95 20 ARG B N 1
ATOM 1450 C CA . ARG B 1 20 ? -0.038 20.188 17.812 1 95 20 ARG B CA 1
ATOM 1451 C C . ARG B 1 20 ? -0.758 21.531 17.953 1 95 20 ARG B C 1
ATOM 1453 O O . ARG B 1 20 ? -1.6 21.703 18.828 1 95 20 ARG B O 1
ATOM 1460 N N . ASN B 1 21 ? -0.291 22.469 17.156 1 95.5 21 ASN B N 1
ATOM 1461 C CA . ASN B 1 21 ? -0.936 23.781 17.219 1 95.5 21 ASN B CA 1
ATOM 1462 C C . ASN B 1 21 ? -0.978 24.438 15.836 1 95.5 21 ASN B C 1
ATOM 1464 O O . ASN B 1 21 ? -0.275 24.016 14.922 1 95.5 21 ASN B O 1
ATOM 1468 N N . ASP B 1 22 ? -1.845 25.438 15.836 1 96.44 22 ASP B N 1
ATOM 1469 C CA . ASP B 1 22 ? -2.107 26.141 14.578 1 96.44 22 ASP B CA 1
ATOM 1470 C C . ASP B 1 22 ? -0.82 26.703 13.984 1 96.44 22 ASP B C 1
ATOM 1472 O O . ASP B 1 22 ? -0.551 26.531 12.797 1 96.44 22 ASP B O 1
ATOM 1476 N N . ARG B 1 23 ? -0.082 27.281 14.758 1 96.06 23 ARG B N 1
ATOM 1477 C CA . ARG B 1 23 ? 1.134 27.953 14.297 1 96.06 23 ARG B CA 1
ATOM 1478 C C . ARG B 1 23 ? 2.084 26.953 13.641 1 96.06 23 ARG B C 1
ATOM 1480 O O . ARG B 1 23 ? 2.562 27.188 12.531 1 96.06 23 ARG B O 1
ATOM 1487 N N . ASP B 1 24 ? 2.385 25.953 14.312 1 96.69 24 ASP B N 1
ATOM 1488 C CA . ASP B 1 24 ? 3.346 24.969 13.812 1 96.69 24 ASP B CA 1
ATOM 1489 C C . ASP B 1 24 ? 2.82 24.266 12.562 1 96.69 24 ASP B C 1
ATOM 1491 O O . ASP B 1 24 ? 3.574 24.016 11.625 1 96.69 24 ASP B O 1
ATOM 1495 N N . ILE B 1 25 ? 1.566 23.891 12.555 1 97.75 25 ILE B N 1
ATOM 1496 C CA . ILE B 1 25 ? 0.965 23.25 11.398 1 97.75 25 ILE B CA 1
ATOM 1497 C C . ILE B 1 25 ? 1.021 24.188 10.195 1 97.75 25 ILE B C 1
ATOM 1499 O O . ILE B 1 25 ? 1.436 23.781 9.102 1 97.75 25 ILE B O 1
ATOM 1503 N N . THR B 1 26 ? 0.694 25.391 10.461 1 98 26 THR B N 1
ATOM 1504 C CA . THR B 1 26 ? 0.717 26.391 9.391 1 98 26 THR B CA 1
ATOM 1505 C C . THR B 1 26 ? 2.135 26.578 8.859 1 98 26 THR B C 1
ATOM 1507 O 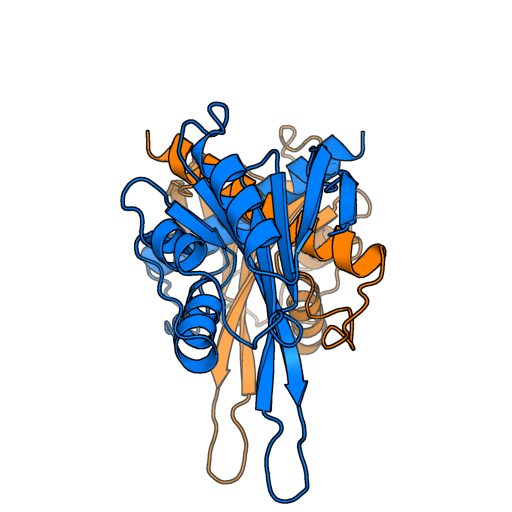O . THR B 1 26 ? 2.334 26.719 7.652 1 98 26 THR B O 1
ATOM 1510 N N . SER B 1 27 ? 3.041 26.594 9.727 1 97.81 27 SER B N 1
ATOM 1511 C CA . SER B 1 27 ? 4.434 26.734 9.328 1 97.81 27 SER B CA 1
ATOM 1512 C C . SER B 1 27 ? 4.875 25.594 8.422 1 97.81 27 SER B C 1
ATOM 1514 O O . SER B 1 27 ? 5.562 25.812 7.422 1 97.81 27 SER B O 1
ATOM 1516 N N . GLU B 1 28 ? 4.512 24.391 8.727 1 97.62 28 GLU B N 1
ATOM 1517 C CA . GLU B 1 28 ? 4.898 23.234 7.91 1 97.62 28 GLU B CA 1
ATOM 1518 C C . GLU B 1 28 ? 4.164 23.234 6.57 1 97.62 28 GLU B C 1
ATOM 1520 O O . GLU B 1 28 ? 4.719 22.828 5.555 1 97.62 28 GLU B O 1
ATOM 1525 N N . VAL B 1 29 ? 2.926 23.672 6.602 1 98.31 29 VAL B N 1
ATOM 1526 C CA . VAL B 1 29 ? 2.193 23.797 5.348 1 98.31 29 VAL B CA 1
ATOM 1527 C C . VAL B 1 29 ? 2.934 24.75 4.414 1 98.31 29 VAL B C 1
ATOM 1529 O O . VAL B 1 29 ? 3.076 24.484 3.221 1 98.31 29 VAL B O 1
ATOM 1532 N N . ARG B 1 30 ? 3.393 25.828 4.984 1 98.19 30 ARG B N 1
ATOM 1533 C CA . ARG B 1 30 ? 4.176 26.781 4.199 1 98.19 30 ARG B CA 1
ATOM 1534 C C . ARG B 1 30 ? 5.426 26.125 3.631 1 98.19 30 ARG B C 1
ATOM 1536 O O . ARG B 1 30 ? 5.816 26.391 2.492 1 98.19 30 ARG B O 1
ATOM 1543 N N . THR B 1 31 ? 6.035 25.344 4.438 1 97.88 31 THR B N 1
ATOM 1544 C CA . THR B 1 31 ? 7.215 24.609 3.988 1 97.88 31 THR B CA 1
ATOM 1545 C C . THR B 1 31 ? 6.883 23.75 2.773 1 97.88 31 THR B C 1
ATOM 1547 O O . THR B 1 31 ? 7.656 23.688 1.816 1 97.88 31 THR B O 1
ATOM 1550 N N . PHE B 1 32 ? 5.742 23.062 2.787 1 98.19 32 PHE B N 1
ATOM 1551 C CA . PHE B 1 32 ? 5.305 22.25 1.657 1 98.19 32 PHE B CA 1
ATOM 1552 C C . PHE B 1 32 ? 5.109 23.109 0.415 1 98.19 32 PHE B C 1
ATOM 1554 O O . PHE B 1 32 ? 5.539 22.734 -0.679 1 98.19 32 PHE B O 1
ATOM 1561 N N . LEU B 1 33 ? 4.539 24.297 0.583 1 97.88 33 LEU B N 1
ATOM 1562 C CA . LEU B 1 33 ? 4.191 25.172 -0.524 1 97.88 33 LEU B CA 1
ATOM 1563 C C . LEU B 1 33 ? 5.445 25.75 -1.177 1 97.88 33 LEU B C 1
ATOM 1565 O O . LEU B 1 33 ? 5.461 26 -2.383 1 97.88 33 LEU B O 1
ATOM 1569 N N . CYS B 1 34 ? 6.43 25.844 -0.406 1 97.5 34 CYS B N 1
ATOM 1570 C CA . CYS B 1 34 ? 7.633 26.516 -0.879 1 97.5 34 CYS B CA 1
ATOM 1571 C C . CYS B 1 34 ? 8.672 25.5 -1.364 1 97.5 34 CYS B C 1
ATOM 1573 O O . CYS B 1 34 ? 9.742 25.891 -1.837 1 97.5 34 CYS B O 1
ATOM 1575 N N . ASN B 1 35 ? 8.383 24.266 -1.268 1 97.5 35 ASN B N 1
ATOM 1576 C CA . ASN B 1 35 ? 9.352 23.25 -1.673 1 97.5 35 ASN B CA 1
ATOM 1577 C C . ASN B 1 35 ? 9.422 23.125 -3.191 1 97.5 35 ASN B C 1
ATOM 1579 O O . ASN B 1 35 ? 8.641 22.391 -3.799 1 97.5 35 ASN B O 1
ATOM 1583 N N . LYS B 1 36 ? 10.461 23.625 -3.762 1 95.19 36 LYS B N 1
ATOM 1584 C CA . LYS B 1 36 ? 10.625 23.641 -5.215 1 95.19 36 LYS B CA 1
ATOM 1585 C C . LYS B 1 36 ? 11.078 22.281 -5.73 1 95.19 36 LYS B C 1
ATOM 1587 O O . LYS B 1 36 ? 10.922 21.984 -6.918 1 95.19 36 LYS B O 1
ATOM 1592 N N . GLU B 1 37 ? 11.617 21.5 -4.859 1 94.81 37 GLU B N 1
ATOM 1593 C CA . GLU B 1 37 ? 12.094 20.188 -5.27 1 94.81 37 GLU B CA 1
ATOM 1594 C C . GLU B 1 37 ? 10.93 19.25 -5.574 1 94.81 37 GLU B C 1
ATOM 1596 O O . GLU B 1 37 ? 11.094 18.25 -6.289 1 94.81 37 GLU B O 1
ATOM 1601 N N . ASN B 1 38 ? 9.805 19.578 -4.984 1 96 38 ASN B N 1
ATOM 1602 C CA . ASN B 1 38 ? 8.594 18.828 -5.301 1 96 38 ASN B CA 1
ATOM 1603 C C . ASN B 1 38 ? 7.93 19.344 -6.574 1 96 38 ASN B C 1
ATOM 1605 O O . ASN B 1 38 ? 6.836 19.906 -6.523 1 96 38 ASN B O 1
ATOM 1609 N N . ALA B 1 39 ? 8.523 19.047 -7.691 1 93.62 39 ALA B N 1
ATOM 1610 C CA . ALA B 1 39 ? 8.125 19.594 -8.984 1 93.62 39 ALA B CA 1
ATOM 1611 C C . ALA B 1 39 ? 6.742 19.094 -9.391 1 93.62 39 ALA B C 1
ATOM 1613 O O . ALA B 1 39 ? 5.973 19.828 -10.023 1 93.62 39 ALA B O 1
ATOM 1614 N N . ASN B 1 40 ? 6.426 17.953 -9.086 1 93.31 40 ASN B N 1
ATOM 1615 C CA . ASN B 1 40 ? 5.16 17.344 -9.492 1 93.31 40 ASN B CA 1
ATOM 1616 C C . ASN B 1 40 ? 4.035 17.703 -8.523 1 93.31 40 ASN B C 1
ATOM 1618 O O . ASN B 1 40 ? 2.871 17.391 -8.781 1 93.31 40 ASN B O 1
ATOM 1622 N N . LYS B 1 41 ? 4.391 18.328 -7.32 1 96.75 41 LYS B N 1
ATOM 1623 C CA . LYS B 1 41 ? 3.438 18.75 -6.301 1 96.75 41 LYS B CA 1
ATOM 1624 C C . LYS B 1 41 ? 2.615 17.578 -5.785 1 96.75 41 LYS B C 1
ATOM 1626 O O . LYS B 1 41 ? 1.385 17.641 -5.738 1 96.75 41 LYS B O 1
ATOM 1631 N N . ILE B 1 42 ? 3.338 16.547 -5.449 1 96.62 42 ILE B N 1
ATOM 1632 C CA . ILE B 1 42 ? 2.775 15.352 -4.844 1 96.62 42 ILE B CA 1
ATOM 1633 C C . ILE B 1 42 ? 2.977 15.391 -3.33 1 96.62 42 ILE B C 1
ATOM 1635 O O . ILE B 1 42 ? 4.051 15.766 -2.852 1 96.62 42 ILE B O 1
ATOM 1639 N N . ILE B 1 43 ? 1.933 15.07 -2.605 1 98.12 43 ILE B N 1
ATOM 1640 C CA . ILE B 1 43 ? 2.023 14.914 -1.158 1 98.12 43 ILE B CA 1
ATOM 1641 C C . ILE B 1 43 ? 1.589 13.508 -0.762 1 98.12 43 ILE B C 1
ATOM 1643 O O . ILE B 1 43 ? 0.483 13.078 -1.096 1 98.12 43 ILE B O 1
ATOM 1647 N N . GLY B 1 44 ? 2.48 12.805 -0.112 1 95.69 44 GLY B N 1
ATOM 1648 C CA . GLY B 1 44 ? 2.07 11.547 0.492 1 95.69 44 GLY B CA 1
ATOM 1649 C C . GLY B 1 44 ? 1.234 11.727 1.745 1 95.69 44 GLY B C 1
ATOM 1650 O O . GLY B 1 44 ? 1.531 12.594 2.574 1 95.69 44 GLY B O 1
ATOM 1651 N N . LEU B 1 45 ? 0.175 10.953 1.899 1 94.44 45 LEU B N 1
ATOM 1652 C CA . LEU B 1 45 ? -0.74 11.031 3.033 1 94.44 45 LEU B CA 1
ATOM 1653 C C . LEU B 1 45 ? -0.96 9.648 3.65 1 94.44 45 LEU B C 1
ATOM 1655 O O . LEU B 1 45 ? -1.135 8.664 2.932 1 94.44 45 LEU B O 1
ATOM 1659 N N . ASP B 1 46 ? -0.813 9.664 4.926 1 88.31 46 ASP B N 1
ATOM 1660 C CA . ASP B 1 46 ? -1.139 8.469 5.699 1 88.31 46 ASP B CA 1
ATOM 1661 C C . ASP B 1 46 ? -1.842 8.836 7.004 1 88.31 46 ASP B C 1
ATOM 1663 O O . ASP B 1 46 ? -1.887 10.008 7.383 1 88.31 46 ASP B O 1
ATOM 1667 N N . THR B 1 47 ? -2.525 7.801 7.598 1 89.5 47 THR B N 1
ATOM 1668 C CA . THR B 1 47 ? -3.211 8.008 8.867 1 89.5 47 THR B CA 1
ATOM 1669 C C . THR B 1 47 ? -3.059 6.793 9.773 1 89.5 47 THR B C 1
ATOM 1671 O O . THR B 1 47 ? -2.719 5.703 9.305 1 89.5 47 THR B O 1
ATOM 1674 N N . GLU B 1 48 ? -3.186 7.086 11.016 1 84.31 48 GLU B N 1
ATOM 1675 C CA . GLU B 1 48 ? -3.303 6.027 12.016 1 84.31 48 GLU B CA 1
ATOM 1676 C C . GLU B 1 48 ? -4.621 6.133 12.781 1 84.31 48 GLU B C 1
ATOM 1678 O O . GLU B 1 48 ? -5.164 7.227 12.945 1 84.31 48 GLU B O 1
ATOM 1683 N N . ARG B 1 49 ? -5.121 4.992 13.156 1 82.62 49 ARG B N 1
ATOM 1684 C CA . ARG B 1 49 ? -6.398 4.934 13.859 1 82.62 49 ARG B CA 1
ATOM 1685 C C . ARG B 1 49 ? -6.246 4.262 15.219 1 82.62 49 ARG B C 1
ATOM 1687 O O . ARG B 1 49 ? -5.266 3.553 15.461 1 82.62 49 ARG B O 1
ATOM 1694 N N . SER B 1 50 ? -7.078 4.59 16.078 1 80.06 50 SER B N 1
ATOM 1695 C CA . SER B 1 50 ? -7.211 3.916 17.375 1 80.06 50 SER B CA 1
ATOM 1696 C C . SER B 1 50 ? -8.641 3.42 17.594 1 80.06 50 SER B C 1
ATOM 1698 O O . SER B 1 50 ? -9.594 4.039 17.125 1 80.06 50 SER B O 1
ATOM 1700 N N . VAL B 1 51 ? -8.727 2.219 18.062 1 72.31 51 VAL B N 1
ATOM 1701 C CA . VAL B 1 51 ? -10.031 1.653 18.375 1 72.31 51 VAL B CA 1
ATOM 1702 C C . VAL B 1 51 ? -10.469 2.076 19.766 1 72.31 51 VAL B C 1
ATOM 1704 O O . VAL B 1 51 ? -9.688 1.986 20.719 1 72.31 51 VAL B O 1
ATOM 1707 N N . VAL B 1 52 ? -11.609 2.656 19.719 1 66.69 52 VAL B N 1
ATOM 1708 C CA . VAL B 1 52 ? -12.117 3.143 21 1 66.69 52 VAL B CA 1
ATOM 1709 C C . VAL B 1 52 ? -13.375 2.367 21.391 1 66.69 52 VAL B C 1
ATOM 1711 O O . VAL B 1 52 ? -14.234 2.105 20.547 1 66.69 52 VAL B O 1
ATOM 1714 N N . GLY B 1 53 ? -13.266 2.109 22.688 1 68.06 53 GLY B N 1
ATOM 1715 C CA . GLY B 1 53 ? -14.461 1.553 23.297 1 68.06 53 GLY B CA 1
ATOM 1716 C C . GLY B 1 53 ? -14.766 0.142 22.828 1 68.06 53 GLY B C 1
ATOM 1717 O O . GLY B 1 53 ? -13.859 -0.604 22.469 1 68.06 53 GLY B O 1
ATOM 1718 N N . GLY B 1 54 ? -15.914 -0.451 22.938 1 64.38 54 GLY B N 1
ATOM 1719 C CA . GLY B 1 54 ? -16.484 -1.748 22.609 1 64.38 54 GLY B CA 1
ATOM 1720 C C . GLY B 1 54 ? -16.875 -2.547 23.844 1 64.38 54 GL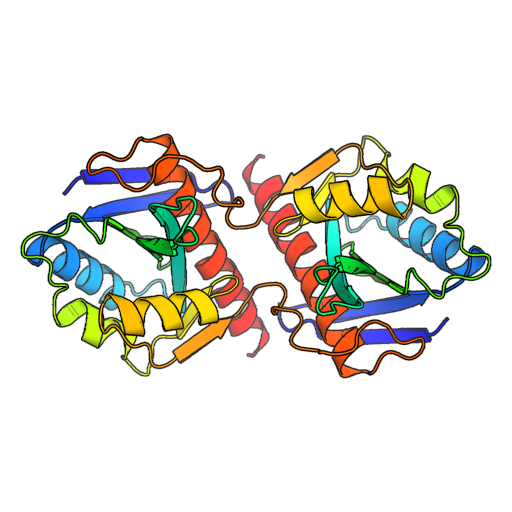Y B C 1
ATOM 1721 O O . GLY B 1 54 ? -16.125 -2.584 24.828 1 64.38 54 GLY B O 1
ATOM 1722 N N . ASP B 1 55 ? -18.172 -2.471 24.109 1 64.81 55 ASP B N 1
ATOM 1723 C CA . ASP B 1 55 ? -18.719 -3.33 25.156 1 64.81 55 ASP B CA 1
ATOM 1724 C C . ASP B 1 55 ? -19.828 -4.227 24.609 1 64.81 55 ASP B C 1
ATOM 1726 O O . ASP B 1 55 ? -19.953 -4.398 23.391 1 64.81 55 ASP B O 1
ATOM 1730 N N . SER B 1 56 ? -20.297 -4.93 25.5 1 64.75 56 SER B N 1
ATOM 1731 C CA . SER B 1 56 ? -21.328 -5.918 25.172 1 64.75 56 SER B CA 1
ATOM 1732 C C . SER B 1 56 ? -22.453 -5.301 24.375 1 64.75 56 SER B C 1
ATOM 1734 O O . SER B 1 56 ? -23.109 -5.992 23.578 1 64.75 56 SER B O 1
ATOM 1736 N N . GLU B 1 57 ? -22.609 -4.051 24.438 1 64.62 57 GLU B N 1
ATOM 1737 C CA . GLU B 1 57 ? -23.781 -3.41 23.844 1 64.62 57 GLU B CA 1
ATOM 1738 C C . GLU B 1 57 ? -23.406 -2.646 22.578 1 64.62 57 GLU B C 1
ATOM 1740 O O . GLU B 1 57 ? -24.234 -2.482 21.688 1 64.62 57 GLU B O 1
ATOM 1745 N N . TYR B 1 58 ? -22.156 -2.125 22.672 1 66.69 58 TYR B N 1
ATOM 1746 C CA . TYR B 1 58 ? -21.766 -1.286 21.531 1 66.69 58 TYR B CA 1
ATOM 1747 C C . TYR B 1 58 ? -20.469 -1.771 20.906 1 66.69 58 TYR B C 1
ATOM 1749 O O . TYR B 1 58 ? -19.5 -2.035 21.625 1 66.69 58 TYR B O 1
ATOM 1757 N N . PRO B 1 59 ? -20.469 -1.91 19.641 1 67.75 59 PRO B N 1
ATOM 1758 C CA . PRO B 1 59 ? -19.25 -2.336 18.969 1 67.75 59 PRO B CA 1
ATOM 1759 C C . PRO B 1 59 ? -18.156 -1.271 19.016 1 67.75 59 PRO B C 1
ATOM 1761 O O . PRO B 1 59 ? -18.453 -0.078 19.109 1 67.75 59 PRO B O 1
ATOM 1764 N N . PRO B 1 60 ? -16.906 -1.735 19.094 1 68.75 60 PRO B N 1
ATOM 1765 C CA . PRO B 1 60 ? -15.805 -0.766 19.078 1 68.75 60 PRO B CA 1
ATOM 1766 C C . PRO B 1 60 ? -15.812 0.117 17.828 1 68.75 60 PRO B C 1
ATOM 1768 O O . PRO B 1 60 ? -16.266 -0.313 16.766 1 68.75 60 PRO B O 1
ATOM 1771 N N . GLU B 1 61 ? -15.57 1.463 18.078 1 73.62 61 GLU B N 1
ATOM 1772 C CA . GLU B 1 61 ? -15.453 2.406 16.969 1 73.62 61 GLU B CA 1
ATOM 1773 C C . GLU B 1 61 ? -14 2.789 16.719 1 73.62 61 GLU B C 1
ATOM 1775 O O . GLU B 1 61 ? -13.195 2.838 17.656 1 73.62 61 GLU B O 1
ATOM 1780 N N . SER B 1 62 ? -13.672 2.883 15.469 1 76.38 62 SER B N 1
ATOM 1781 C CA . SER B 1 62 ? -12.344 3.324 15.078 1 76.38 62 SER B CA 1
ATOM 1782 C C . SER B 1 62 ? -12.297 4.836 14.883 1 76.38 62 SER B C 1
ATOM 1784 O O . SER B 1 62 ? -13.211 5.422 14.305 1 76.38 62 SER B O 1
ATOM 1786 N N . LYS B 1 63 ? -11.32 5.492 15.523 1 83.88 63 LYS B N 1
ATOM 1787 C CA . LYS B 1 63 ? -11.125 6.934 15.391 1 83.88 63 LYS B CA 1
ATOM 1788 C C . LYS B 1 63 ? -9.758 7.254 14.797 1 83.88 63 LYS B C 1
ATOM 1790 O O . LYS B 1 63 ? -8.766 6.59 15.117 1 83.88 63 LYS B O 1
ATOM 1795 N N . LEU B 1 64 ? -9.75 8.336 14.023 1 87.94 64 LEU B N 1
ATOM 1796 C CA . LEU B 1 64 ? -8.477 8.828 13.508 1 87.94 64 LEU B CA 1
ATOM 1797 C C . LEU B 1 64 ? -7.684 9.531 14.602 1 87.94 64 LEU B C 1
ATOM 1799 O O . LEU B 1 64 ? -8.227 10.375 15.32 1 87.94 64 LEU B O 1
ATOM 1803 N N . VAL B 1 65 ? -6.422 9.18 14.648 1 90.12 65 VAL B N 1
ATOM 1804 C CA . VAL B 1 65 ? -5.664 9.773 15.742 1 90.12 65 VAL B CA 1
ATOM 1805 C C . VAL B 1 65 ? -4.414 10.461 15.188 1 90.12 65 VAL B C 1
ATOM 1807 O O . VAL B 1 65 ? -3.863 11.367 15.82 1 90.12 65 VAL B O 1
ATOM 1810 N N . ILE B 1 66 ? -3.947 10.031 14.031 1 92.38 66 ILE B N 1
ATOM 1811 C CA . ILE B 1 66 ? -2.75 10.641 13.461 1 92.38 66 ILE B CA 1
ATOM 1812 C C . ILE B 1 66 ? -2.98 10.945 11.984 1 92.38 66 ILE B C 1
ATOM 1814 O O . ILE B 1 66 ? -3.543 10.125 11.258 1 92.38 66 ILE B O 1
ATOM 1818 N N . LEU B 1 67 ? -2.592 12.062 11.516 1 94.81 67 LEU B N 1
ATOM 1819 C CA . LEU B 1 67 ? -2.467 12.43 10.109 1 94.81 67 LEU B CA 1
ATOM 1820 C C . LEU B 1 67 ? -1.014 12.719 9.75 1 94.81 67 LEU B C 1
ATOM 1822 O O . LEU B 1 67 ? -0.32 13.438 10.469 1 94.81 67 LEU B O 1
ATOM 1826 N N . GLU B 1 68 ? -0.495 12.078 8.734 1 95.62 68 GLU B N 1
ATOM 1827 C CA . GLU B 1 68 ? 0.861 12.336 8.25 1 95.62 68 GLU B CA 1
ATOM 1828 C C . GLU B 1 68 ? 0.854 12.82 6.809 1 95.62 68 GLU B C 1
ATOM 1830 O O . GLU B 1 68 ? 0.124 12.289 5.969 1 95.62 68 GLU B O 1
ATOM 1835 N N . LEU B 1 69 ? 1.61 13.867 6.52 1 98.19 69 LEU B N 1
ATOM 1836 C CA . LEU B 1 69 ? 1.805 14.406 5.18 1 98.19 69 LEU B CA 1
ATOM 1837 C C . LEU B 1 69 ? 3.289 14.531 4.855 1 98.19 69 LEU B C 1
ATOM 1839 O O . LEU B 1 69 ? 4.078 14.984 5.691 1 98.19 69 LEU B O 1
ATOM 1843 N N . SER B 1 70 ? 3.705 14.125 3.656 1 98.06 70 SER B N 1
ATOM 1844 C CA . SER B 1 70 ? 5.113 14.234 3.281 1 98.06 70 SER B CA 1
ATOM 1845 C C . SER B 1 70 ? 5.262 14.711 1.841 1 98.06 70 SER B C 1
ATOM 1847 O O . SER B 1 70 ? 4.523 14.273 0.956 1 98.06 70 SER B O 1
ATOM 1849 N N . ASP B 1 71 ? 6.262 15.562 1.622 1 98 71 ASP B N 1
ATOM 1850 C CA . ASP B 1 71 ? 6.566 16.016 0.267 1 98 71 ASP B CA 1
ATOM 1851 C C . ASP B 1 71 ? 7.902 15.438 -0.212 1 98 71 ASP B C 1
ATOM 1853 O O . ASP B 1 71 ? 8.531 15.992 -1.119 1 98 71 ASP B O 1
ATOM 1857 N N . GLY B 1 72 ? 8.391 14.445 0.488 1 95.94 72 GLY B N 1
ATOM 1858 C CA . GLY B 1 72 ? 9.641 13.805 0.092 1 95.94 72 GLY B CA 1
ATOM 1859 C C . GLY B 1 72 ? 10.852 14.359 0.816 1 95.94 72 GLY B C 1
ATOM 1860 O O . GLY B 1 72 ? 11.898 13.711 0.88 1 95.94 72 GLY B O 1
ATOM 1861 N N . GLN B 1 73 ? 10.758 15.602 1.301 1 97.31 73 GLN B N 1
ATOM 1862 C CA . GLN B 1 73 ? 11.82 16.219 2.092 1 97.31 73 GLN B CA 1
ATOM 1863 C C . GLN B 1 73 ? 11.344 16.516 3.512 1 97.31 73 GLN B C 1
ATOM 1865 O O . GLN B 1 73 ? 12.125 16.406 4.465 1 97.31 73 GLN B O 1
ATOM 1870 N N . ASN B 1 74 ? 10.148 16.812 3.588 1 98.12 74 ASN B N 1
ATOM 1871 C CA . ASN B 1 74 ? 9.516 17.172 4.852 1 98.12 74 ASN B CA 1
ATOM 1872 C C . ASN B 1 74 ? 8.32 16.281 5.156 1 98.12 74 ASN B C 1
ATOM 1874 O O . ASN B 1 74 ? 7.633 15.828 4.242 1 98.12 74 ASN B O 1
ATOM 1878 N N . CYS B 1 75 ? 8.109 16.062 6.449 1 98.19 75 CYS B N 1
ATOM 1879 C CA . CYS B 1 75 ? 6.945 15.312 6.902 1 98.19 75 CYS B CA 1
ATOM 1880 C C . CYS B 1 75 ? 6.293 15.984 8.102 1 98.19 75 CYS B C 1
ATOM 1882 O O . CYS B 1 75 ? 6.973 16.344 9.07 1 98.19 75 CYS B O 1
ATOM 1884 N N . LEU B 1 76 ? 5.094 16.203 7.98 1 98.56 76 LEU B N 1
ATOM 1885 C CA . LEU B 1 76 ? 4.27 16.734 9.062 1 98.56 76 LEU B CA 1
ATOM 1886 C C . LEU B 1 76 ? 3.418 15.641 9.688 1 98.56 76 LEU B C 1
ATOM 1888 O O . LEU B 1 76 ? 2.688 14.938 8.992 1 98.56 76 LEU B O 1
ATOM 1892 N N . ILE B 1 77 ? 3.549 15.5 10.992 1 96.44 77 ILE B N 1
ATOM 1893 C CA . ILE B 1 77 ? 2.721 14.57 11.75 1 96.44 77 ILE B CA 1
ATOM 1894 C C . ILE B 1 77 ? 1.82 15.352 12.711 1 96.44 77 ILE B C 1
ATOM 1896 O O . ILE B 1 77 ? 2.303 16.172 13.5 1 96.44 77 ILE B O 1
ATOM 1900 N N . ILE B 1 78 ? 0.54 15.016 12.633 1 96.5 78 ILE B N 1
ATOM 1901 C CA . ILE B 1 78 ? -0.428 15.727 13.461 1 96.5 78 ILE B CA 1
ATOM 1902 C C . ILE B 1 78 ? -1.197 14.727 14.328 1 96.5 78 ILE B C 1
ATOM 1904 O O . ILE B 1 78 ? -2.031 13.977 13.82 1 96.5 78 ILE B O 1
ATOM 1908 N N . PRO B 1 79 ? -0.925 14.797 15.641 1 94.81 79 PRO B N 1
ATOM 1909 C CA . PRO B 1 79 ? -1.809 14.055 16.547 1 94.81 79 PRO B CA 1
ATOM 1910 C C . PRO B 1 79 ? -3.172 14.719 16.719 1 94.81 79 PRO B C 1
ATOM 1912 O O . PRO B 1 79 ? -3.316 15.633 17.531 1 94.81 79 PRO B O 1
ATOM 1915 N N . LEU B 1 80 ? -4.117 14.258 16 1 94.12 80 LEU B N 1
ATOM 1916 C CA . LEU B 1 80 ? -5.383 14.945 15.766 1 94.12 80 LEU B CA 1
ATOM 1917 C C . LEU B 1 80 ? -6.109 15.211 17.078 1 94.12 80 LEU B C 1
ATOM 1919 O O . LEU B 1 80 ? -6.566 16.328 17.328 1 94.12 80 LEU B O 1
ATOM 1923 N N . PRO B 1 81 ? -6.199 14.234 17.984 1 91.62 81 PRO B N 1
ATOM 1924 C CA . PRO B 1 81 ? -6.945 14.492 19.219 1 91.62 81 PRO B CA 1
ATOM 1925 C C . PRO B 1 81 ? -6.242 15.484 20.141 1 91.62 81 PRO B C 1
ATOM 1927 O O . PRO B 1 81 ? -6.855 16.016 21.078 1 91.62 81 PRO B O 1
ATOM 1930 N N . TYR B 1 82 ? -5.02 15.797 19.875 1 93 82 TYR B N 1
ATOM 1931 C CA . TYR B 1 82 ? -4.223 16.578 20.828 1 93 82 TYR B CA 1
ATOM 1932 C C . TYR B 1 82 ? -3.832 17.922 20.234 1 93 82 TYR B C 1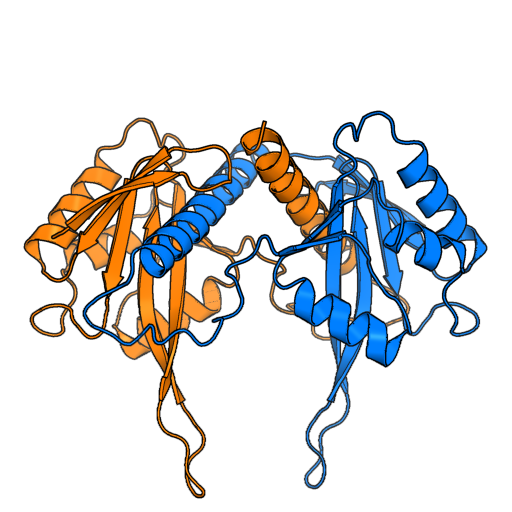
ATOM 1934 O O . TYR B 1 82 ? -2.957 18.609 20.766 1 93 82 TYR B O 1
ATOM 1942 N N . VAL B 1 83 ? -4.43 18.188 19.156 1 94.06 83 VAL B N 1
ATOM 1943 C CA . VAL B 1 83 ? -4.211 19.531 18.609 1 94.06 83 VAL B CA 1
ATOM 1944 C C . VAL B 1 83 ? -4.871 20.578 19.5 1 94.06 83 VAL B C 1
ATOM 1946 O O . VAL B 1 83 ? -6.016 20.406 19.922 1 94.06 83 VAL B O 1
ATOM 1949 N N . GLN B 1 84 ? -4.16 21.562 19.703 1 91.44 84 GLN B N 1
ATOM 1950 C CA . GLN B 1 84 ? -4.66 22.609 20.594 1 91.44 84 GLN B CA 1
ATOM 1951 C C . GLN B 1 84 ? -5.934 23.234 20.031 1 91.44 84 GLN B C 1
ATOM 1953 O O . GLN B 1 84 ? -6.004 23.578 18.844 1 91.44 84 GLN B O 1
ATOM 1958 N N . GLY B 1 85 ? -6.938 23.312 20.875 1 87.69 85 GLY B N 1
ATOM 1959 C CA . GLY B 1 85 ? -8.195 23.922 20.484 1 87.69 85 GLY B CA 1
ATOM 1960 C C . GLY B 1 85 ? -9.117 22.984 19.734 1 87.69 85 GLY B C 1
ATOM 1961 O O . GLY B 1 85 ? -10.211 23.375 19.312 1 87.69 85 GLY B O 1
ATOM 1962 N N . ASN B 1 86 ? -8.703 21.844 19.531 1 81.88 86 ASN B N 1
ATOM 1963 C CA . ASN B 1 86 ? -9.469 20.812 18.844 1 81.88 86 ASN B CA 1
ATOM 1964 C C . ASN B 1 86 ? -9.93 21.266 17.469 1 81.88 86 ASN B C 1
ATOM 1966 O O . ASN B 1 86 ? -11.062 21 17.062 1 81.88 86 ASN B O 1
ATOM 1970 N N . LYS B 1 87 ? -9.117 22.109 16.938 1 87.69 87 LYS B N 1
ATOM 1971 C CA . LYS B 1 87 ? -9.414 22.609 15.594 1 87.69 87 LYS B CA 1
ATOM 1972 C C . LYS B 1 87 ? -8.164 22.641 14.727 1 87.69 87 LYS B C 1
ATOM 1974 O O . LYS B 1 87 ? -7.09 23.031 15.188 1 87.69 87 LYS B O 1
ATOM 1979 N N . LEU B 1 88 ? -8.289 22.25 13.562 1 93.62 88 LEU B N 1
ATOM 1980 C CA . LEU B 1 88 ? -7.195 22.312 12.594 1 93.62 88 LEU B CA 1
ATOM 1981 C C . LEU B 1 88 ? -7.199 23.656 11.867 1 93.62 88 LEU B C 1
ATOM 1983 O O . LEU B 1 88 ? -8.266 24.219 11.602 1 93.62 88 LEU B O 1
ATOM 1987 N N . PRO B 1 89 ? -6.055 24.172 11.648 1 95.44 89 PRO B N 1
ATOM 1988 C CA . PRO B 1 89 ? -5.992 25.484 11 1 95.44 89 PRO B CA 1
ATOM 1989 C C . PRO B 1 89 ? -6.562 25.484 9.586 1 95.44 89 PRO B C 1
ATOM 1991 O O . PRO B 1 89 ? -6.438 24.469 8.875 1 95.44 89 PRO B O 1
ATOM 1994 N N . VAL B 1 90 ? -6.988 26.641 9.156 1 96 90 VAL B N 1
ATOM 1995 C CA . VAL B 1 90 ? -7.555 26.844 7.824 1 96 90 VAL B CA 1
ATOM 1996 C C . VAL B 1 90 ? -6.48 26.609 6.766 1 96 90 VAL B C 1
ATOM 1998 O O . VAL B 1 90 ? -6.77 26.125 5.668 1 96 90 VAL B O 1
ATOM 2001 N N . SER B 1 91 ? -5.254 26.922 7.133 1 97 91 SER B N 1
ATOM 2002 C CA . SER B 1 91 ? -4.145 26.719 6.199 1 97 91 SER B CA 1
ATOM 2003 C C . SER B 1 91 ? -4.055 25.266 5.742 1 97 91 SER B C 1
ATOM 2005 O O . SER B 1 91 ? -3.746 25 4.582 1 97 91 SER B O 1
ATOM 2007 N N . LEU B 1 92 ? -4.312 24.344 6.648 1 97.5 92 LEU B N 1
ATOM 2008 C CA . LEU B 1 92 ? -4.273 22.938 6.297 1 97.5 92 LEU B CA 1
ATOM 2009 C C . LEU B 1 92 ? -5.422 22.578 5.363 1 97.5 92 LEU B C 1
ATOM 2011 O O . LEU B 1 92 ? -5.223 21.875 4.363 1 97.5 92 LEU B O 1
ATOM 2015 N N . THR B 1 93 ? -6.621 23.047 5.707 1 96.06 93 THR B N 1
ATOM 2016 C CA . THR B 1 93 ? -7.785 22.812 4.859 1 96.06 93 THR B CA 1
ATOM 2017 C C . THR B 1 93 ? -7.551 23.344 3.453 1 96.06 93 THR B C 1
ATOM 2019 O O . THR B 1 93 ? -7.84 22.672 2.465 1 96.06 93 THR B O 1
ATOM 2022 N N . ASN B 1 94 ? -7.07 24.562 3.436 1 97.69 94 ASN B N 1
ATOM 2023 C CA . ASN B 1 94 ? -6.77 25.156 2.139 1 97.69 94 ASN B CA 1
ATOM 2024 C C . ASN B 1 94 ? -5.734 24.344 1.37 1 97.69 94 ASN B C 1
ATOM 2026 O O . ASN B 1 94 ? -5.875 24.141 0.164 1 97.69 94 ASN B O 1
ATOM 2030 N N . PHE B 1 95 ? -4.723 23.953 2.031 1 98.31 95 PHE B N 1
ATOM 2031 C CA . PHE B 1 95 ? -3.637 23.203 1.409 1 98.31 95 PHE B CA 1
ATOM 2032 C C . PHE B 1 95 ? -4.156 21.906 0.786 1 98.31 95 PHE B C 1
ATOM 2034 O O . PHE B 1 95 ? -3.83 21.594 -0.36 1 98.31 95 PHE B O 1
ATOM 2041 N N . LEU B 1 96 ? -5.039 21.188 1.48 1 97.69 96 LEU B N 1
ATOM 2042 C CA . LEU B 1 96 ? -5.59 19.922 1.022 1 97.69 96 LEU B CA 1
ATOM 2043 C C . LEU B 1 96 ? -6.473 20.125 -0.205 1 97.69 96 LEU B C 1
ATOM 2045 O O . LEU B 1 96 ? -6.734 19.172 -0.949 1 97.69 96 LEU B O 1
ATOM 2049 N N . ASN B 1 97 ? -6.852 21.375 -0.431 1 97.75 97 ASN B N 1
ATOM 2050 C CA . ASN B 1 97 ? -7.801 21.609 -1.51 1 97.75 97 ASN B CA 1
ATOM 2051 C C . ASN B 1 97 ? -7.184 22.453 -2.625 1 97.75 97 ASN B C 1
ATOM 2053 O O . ASN B 1 97 ? -7.895 22.953 -3.498 1 97.75 97 ASN B O 1
ATOM 2057 N N . LEU B 1 98 ? -5.918 22.672 -2.559 1 96.94 98 LEU B N 1
ATOM 2058 C CA . LEU B 1 98 ? -5.234 23.328 -3.666 1 96.94 98 LEU B CA 1
ATOM 2059 C C . LEU B 1 98 ? -5.285 22.469 -4.922 1 96.94 98 LEU B C 1
ATOM 2061 O O . LEU B 1 98 ? -4.926 21.281 -4.891 1 96.94 98 LEU B O 1
ATOM 2065 N N . PRO B 1 99 ? -5.594 23.047 -6.055 1 95.5 99 PRO B N 1
ATOM 2066 C CA . PRO B 1 99 ? -5.805 22.25 -7.27 1 95.5 99 PRO B CA 1
ATOM 2067 C C . PRO B 1 99 ? -4.5 21.719 -7.863 1 95.5 99 PRO B C 1
ATOM 2069 O O . PRO B 1 99 ? -4.508 20.703 -8.562 1 95.5 99 PRO B O 1
ATOM 2072 N N . ASP B 1 100 ? -3.43 22.344 -7.562 1 95.5 100 ASP B N 1
ATOM 2073 C CA . ASP B 1 100 ? -2.172 21.969 -8.203 1 95.5 100 ASP B CA 1
ATOM 2074 C C . ASP B 1 100 ? -1.502 20.828 -7.445 1 95.5 100 ASP B C 1
ATOM 2076 O O . ASP B 1 100 ? -0.576 20.188 -7.961 1 95.5 100 ASP B O 1
ATOM 2080 N N . PHE B 1 101 ? -1.95 20.547 -6.27 1 97.06 101 PHE B N 1
ATOM 2081 C CA . PHE B 1 101 ? -1.349 19.484 -5.477 1 97.06 101 PHE B CA 1
ATOM 2082 C C . PHE B 1 101 ? -2.16 18.203 -5.59 1 97.06 101 PHE B C 1
ATOM 2084 O O . PHE B 1 101 ? -3.389 18.25 -5.691 1 97.06 101 PHE B O 1
ATOM 2091 N N . THR B 1 102 ? -1.497 17.109 -5.625 1 95.94 102 THR B N 1
ATOM 2092 C CA . THR B 1 102 ? -2.117 15.797 -5.594 1 95.94 102 THR B CA 1
ATOM 2093 C C . THR B 1 102 ? -1.683 15.016 -4.355 1 95.94 102 THR B C 1
ATOM 2095 O O . THR B 1 102 ? -0.487 14.883 -4.086 1 95.94 102 THR B O 1
ATOM 2098 N N . PHE B 1 103 ? -2.652 14.539 -3.641 1 96.06 103 PHE B N 1
ATOM 2099 C CA . PHE B 1 103 ? -2.381 13.75 -2.445 1 96.06 103 PHE B CA 1
ATOM 2100 C C . PHE B 1 103 ? -2.488 12.258 -2.744 1 96.06 103 PHE B C 1
ATOM 2102 O O . PHE B 1 103 ? -3.484 11.805 -3.312 1 96.06 103 PHE B O 1
ATOM 2109 N N . THR B 1 104 ? -1.44 11.531 -2.379 1 91.69 104 THR B N 1
ATOM 2110 C CA . THR B 1 104 ? -1.389 10.102 -2.664 1 91.69 104 THR B CA 1
ATOM 2111 C C . THR B 1 104 ? -1.286 9.289 -1.372 1 91.69 104 THR B C 1
ATOM 2113 O O . THR B 1 104 ? -0.66 9.734 -0.407 1 91.69 104 THR B O 1
ATOM 2116 N N . GLY B 1 105 ? -1.86 8.117 -1.289 1 87.5 105 GLY B N 1
ATOM 2117 C CA . GLY B 1 105 ? -1.8 7.238 -0.13 1 87.5 105 GLY B CA 1
ATOM 2118 C C . GLY B 1 105 ? -2.373 5.859 -0.395 1 87.5 105 GLY B C 1
ATOM 2119 O O . GLY B 1 105 ? -3.148 5.676 -1.335 1 87.5 105 GLY B O 1
ATOM 2120 N N . VAL B 1 106 ? -1.914 4.93 0.392 1 77.5 106 VAL B N 1
ATOM 2121 C CA . VAL B 1 106 ? -2.502 3.594 0.353 1 77.5 106 VAL B CA 1
ATOM 2122 C C . VAL B 1 106 ? -3.822 3.586 1.12 1 77.5 106 VAL B C 1
ATOM 2124 O O . VAL B 1 106 ? -3.848 3.854 2.324 1 77.5 106 VAL B O 1
ATOM 2127 N N . GLY B 1 107 ? -4.965 3.236 0.413 1 75.75 107 GLY B N 1
ATOM 2128 C CA . GLY B 1 107 ? -6.258 3.295 1.072 1 75.75 107 GLY B CA 1
ATOM 2129 C C . GLY B 1 107 ? -6.664 4.703 1.464 1 75.75 107 GLY B C 1
ATOM 2130 O O . GLY B 1 107 ? -7.293 4.906 2.504 1 75.75 107 GLY B O 1
ATOM 2131 N N . ILE B 1 108 ? -6.238 5.613 0.719 1 83.75 108 ILE B N 1
ATOM 2132 C CA . ILE B 1 108 ? -6.391 7.02 1.081 1 83.75 108 ILE B CA 1
ATOM 2133 C C . ILE B 1 108 ? -7.871 7.391 1.099 1 83.75 108 ILE B C 1
ATOM 2135 O O . ILE B 1 108 ? -8.289 8.273 1.853 1 83.75 108 ILE B O 1
ATOM 2139 N N . ASN B 1 109 ? -8.695 6.777 0.372 1 83 109 ASN B N 1
ATOM 2140 C CA . ASN B 1 109 ? -10.109 7.117 0.308 1 83 109 ASN B CA 1
ATOM 2141 C C . ASN B 1 109 ? -10.797 6.914 1.655 1 83 109 ASN B C 1
ATOM 2143 O O . ASN B 1 109 ? -11.617 7.734 2.068 1 83 109 ASN B O 1
ATOM 2147 N N . LYS B 1 110 ? -10.5 5.852 2.275 1 78.06 110 LYS B N 1
ATOM 2148 C CA . LYS B 1 110 ? -11.031 5.633 3.617 1 78.06 110 LYS B CA 1
ATOM 2149 C C . LYS B 1 110 ? -10.539 6.711 4.586 1 78.06 110 LYS B C 1
ATOM 2151 O O . LYS B 1 110 ? -11.312 7.215 5.402 1 78.06 110 LYS B O 1
ATOM 2156 N N . ALA B 1 111 ? -9.258 7.02 4.449 1 83.5 111 ALA B N 1
ATOM 2157 C CA . ALA B 1 111 ? -8.695 8.07 5.293 1 83.5 111 ALA B CA 1
ATOM 2158 C C . ALA B 1 111 ? -9.414 9.391 5.078 1 83.5 111 ALA B C 1
ATOM 2160 O O . ALA B 1 111 ? -9.758 10.086 6.043 1 83.5 111 ALA B O 1
ATOM 2161 N N . LEU B 1 112 ? -9.641 9.68 3.863 1 90.94 112 LEU B N 1
ATOM 2162 C CA . LEU B 1 112 ? -10.25 10.961 3.531 1 90.94 112 LEU B CA 1
ATOM 2163 C C . LEU B 1 112 ? -11.703 11.008 3.998 1 90.94 112 LEU B C 1
ATOM 2165 O O . LEU B 1 112 ? -12.188 12.062 4.43 1 90.94 112 LEU B O 1
ATOM 2169 N N . LYS B 1 113 ? -12.406 9.922 3.885 1 90.25 113 LYS B N 1
ATOM 2170 C CA . LYS B 1 113 ? -13.773 9.852 4.398 1 90.25 113 LYS B CA 1
ATOM 2171 C C . LYS B 1 113 ? -13.805 10.109 5.902 1 90.25 113 LYS B C 1
ATOM 2173 O O . LYS B 1 113 ? -14.656 10.859 6.391 1 90.25 113 LYS B O 1
ATOM 2178 N N . MET B 1 114 ? -12.906 9.516 6.609 1 88.62 114 MET B N 1
ATOM 2179 C CA . MET B 1 114 ? -12.836 9.695 8.055 1 88.62 114 MET B CA 1
ATOM 2180 C C . MET B 1 114 ? -12.414 11.117 8.406 1 88.62 114 MET B C 1
ATOM 2182 O O . MET B 1 114 ? -12.945 11.719 9.344 1 88.62 114 MET B O 1
ATOM 2186 N N . LEU B 1 115 ? -11.469 11.641 7.652 1 92.75 115 LEU B N 1
ATOM 2187 C CA . LEU B 1 115 ? -11.031 13.016 7.879 1 92.75 115 LEU B CA 1
ATOM 2188 C C . LEU B 1 115 ? -12.188 13.992 7.703 1 92.75 115 LEU B C 1
ATOM 2190 O O . LEU B 1 115 ? -12.336 14.938 8.484 1 92.75 115 LEU B O 1
ATOM 2194 N N . LYS B 1 116 ? -12.961 13.734 6.738 1 94.75 116 LYS B N 1
ATOM 2195 C CA . LYS B 1 116 ? -14.125 14.586 6.5 1 94.75 116 LYS B CA 1
ATOM 2196 C C . LYS B 1 116 ? -15.141 14.453 7.633 1 94.75 116 LYS B C 1
ATOM 2198 O O . LYS B 1 116 ? -15.578 15.461 8.195 1 94.75 116 LYS B O 1
ATOM 2203 N N . SER B 1 117 ? -15.438 13.266 7.996 1 92.62 117 SER B N 1
ATOM 2204 C CA . SER B 1 117 ? -16.484 13.016 8.984 1 92.62 117 SER B CA 1
ATOM 2205 C C . SER B 1 117 ? -16.016 13.398 10.391 1 92.62 117 SER B C 1
ATOM 2207 O O . SER B 1 117 ? -16.797 13.945 11.172 1 92.62 117 SER B O 1
ATOM 2209 N N . GLU B 1 118 ? -14.758 13.227 10.695 1 89.88 118 GLU B N 1
ATOM 2210 C CA . GLU B 1 118 ? -14.273 13.398 12.055 1 89.88 118 GLU B CA 1
ATOM 2211 C C . GLU B 1 118 ? -13.641 14.773 12.25 1 89.88 118 GLU B C 1
ATOM 2213 O O . GLU B 1 118 ? -13.672 15.328 13.352 1 89.88 118 GLU B O 1
ATOM 2218 N N . CYS B 1 119 ? -13.086 15.297 11.164 1 91.56 119 CYS B N 1
ATOM 2219 C CA . CYS B 1 119 ? -12.312 16.531 11.32 1 91.56 119 CYS B CA 1
ATOM 2220 C C . CYS B 1 119 ? -12.844 17.625 10.398 1 91.56 119 CYS B C 1
ATOM 2222 O O . CYS B 1 119 ? -12.406 18.766 10.477 1 91.56 119 CYS B O 1
ATOM 2224 N N . GLY B 1 120 ? -13.711 17.281 9.5 1 92.12 120 GLY B N 1
ATOM 2225 C CA . GLY B 1 120 ? -14.234 18.266 8.555 1 92.12 120 GLY B CA 1
ATOM 2226 C C . GLY B 1 120 ? -13.258 18.609 7.445 1 92.12 120 GLY B C 1
ATOM 2227 O O . GLY B 1 120 ? -13.43 19.594 6.738 1 92.12 120 GLY B O 1
ATOM 2228 N N . LEU B 1 121 ? -12.242 17.828 7.32 1 94 121 LEU B N 1
ATOM 2229 C CA . LEU B 1 121 ? -11.234 18.078 6.297 1 94 121 LEU B CA 1
ATOM 2230 C C . LEU B 1 121 ? -11.617 17.422 4.98 1 94 121 LEU B C 1
ATOM 2232 O O . LEU B 1 121 ? -12.023 16.266 4.957 1 94 121 LEU B O 1
ATOM 2236 N N . THR B 1 122 ? -11.5 18.266 3.92 1 95 122 THR B N 1
ATOM 2237 C CA . THR B 1 122 ? -11.711 17.734 2.576 1 95 122 THR B CA 1
ATOM 2238 C C . THR B 1 122 ? -10.422 17.797 1.758 1 95 122 THR B C 1
ATOM 2240 O O . THR B 1 122 ? -9.477 18.484 2.141 1 95 122 THR B O 1
ATOM 2243 N N . CYS B 1 123 ? -10.383 17.031 0.794 1 95.5 123 CYS B N 1
ATOM 2244 C CA . CYS B 1 123 ? -9.234 16.984 -0.102 1 95.5 123 CYS B CA 1
ATOM 2245 C C . CYS B 1 123 ? -9.68 16.953 -1.56 1 95.5 123 CYS B C 1
ATOM 2247 O O . CYS B 1 123 ? -10.492 16.109 -1.946 1 95.5 123 CYS B O 1
ATOM 2249 N N . LYS B 1 124 ? -9.133 17.797 -2.346 1 93.81 124 LYS B N 1
ATOM 2250 C CA . LYS B 1 124 ? -9.602 17.969 -3.715 1 93.81 124 LYS B CA 1
ATOM 2251 C C . LYS B 1 124 ? -9.062 16.891 -4.633 1 93.81 124 LYS B C 1
ATOM 2253 O O . LYS B 1 124 ? -9.812 16.281 -5.398 1 93.81 124 LYS B O 1
ATOM 2258 N N . ASN B 1 125 ? -7.727 16.703 -4.711 1 94.31 125 ASN B N 1
ATOM 2259 C CA . ASN B 1 125 ? -7.074 15.742 -5.594 1 94.31 125 ASN B CA 1
ATOM 2260 C C . ASN B 1 125 ? -6.379 14.633 -4.801 1 94.31 125 ASN B C 1
ATOM 2262 O O . ASN B 1 125 ? -5.363 14.883 -4.148 1 94.31 125 ASN B O 1
ATOM 2266 N N . ALA B 1 126 ? -6.984 13.438 -4.828 1 93 126 ALA B N 1
ATOM 2267 C CA . ALA B 1 126 ? -6.402 12.281 -4.141 1 93 126 ALA B CA 1
ATOM 2268 C C . ALA B 1 126 ? -6.305 11.078 -5.074 1 93 126 ALA B C 1
ATOM 2270 O O . ALA B 1 126 ? -7.207 10.836 -5.879 1 93 126 ALA B O 1
ATOM 2271 N N . VAL B 1 127 ? -5.152 10.422 -4.988 1 86.44 127 VAL B N 1
ATOM 2272 C CA . VAL B 1 127 ? -4.926 9.211 -5.773 1 86.44 127 VAL B CA 1
ATOM 2273 C C . VAL B 1 127 ? -4.605 8.039 -4.844 1 86.44 127 VAL B C 1
ATOM 2275 O O . VAL B 1 127 ? -3.664 8.117 -4.047 1 86.44 127 VAL B O 1
ATOM 2278 N N . ASP B 1 128 ? -5.398 7.031 -4.84 1 79.81 128 ASP B N 1
ATOM 2279 C CA . ASP B 1 128 ? -5.148 5.801 -4.094 1 79.81 128 ASP B CA 1
ATOM 2280 C C . ASP B 1 128 ? -4.105 4.934 -4.793 1 79.81 128 ASP B C 1
ATOM 2282 O O . ASP B 1 128 ? -4.344 4.438 -5.898 1 79.81 128 ASP B O 1
ATOM 2286 N N . ILE B 1 129 ? -2.936 4.816 -4.145 1 71.31 129 ILE B N 1
ATOM 2287 C CA . ILE B 1 129 ? -1.831 4.094 -4.762 1 71.31 129 ILE B CA 1
ATOM 2288 C C . ILE B 1 129 ? -1.838 2.641 -4.293 1 71.31 129 ILE B C 1
ATOM 2290 O O . ILE B 1 129 ? -0.985 1.847 -4.699 1 71.31 129 ILE B O 1
ATOM 2294 N N . GLY B 1 130 ? -2.561 2.234 -3.266 1 61.59 130 GLY B N 1
ATOM 2295 C CA . GLY B 1 130 ? -2.621 0.893 -2.709 1 61.59 130 GLY B CA 1
ATOM 2296 C C . GLY B 1 130 ? -3.486 -0.052 -3.521 1 61.59 130 GLY B C 1
ATOM 2297 O O . GLY B 1 130 ? -4.066 0.345 -4.535 1 61.59 130 GLY B O 1
ATOM 2298 N N . PRO B 1 131 ? -3.137 -1.444 -3.152 1 50.28 131 PRO B N 1
ATOM 2299 C CA . PRO B 1 131 ? -4.133 -2.369 -3.701 1 50.28 131 PRO B CA 1
ATOM 2300 C C . PRO B 1 131 ? -5.566 -1.88 -3.502 1 50.28 131 PRO B C 1
ATOM 2302 O O . PRO B 1 131 ? -5.895 -1.331 -2.445 1 50.28 131 PRO B O 1
ATOM 2305 N N . SER B 1 132 ? -6.004 -1.146 -4.516 1 43.25 132 SER B N 1
ATOM 2306 C CA . SER B 1 132 ? -7.402 -0.748 -4.406 1 43.25 132 SER B CA 1
ATOM 2307 C C . SER B 1 132 ? -8.195 -1.744 -3.566 1 43.25 132 SER B C 1
ATOM 2309 O O . SER B 1 132 ? -7.914 -2.943 -3.584 1 43.25 132 SER B O 1
ATOM 2311 N N . SER B 1 133 ? -8.742 -1.233 -2.4 1 42.03 133 SER B N 1
ATOM 2312 C CA . SER B 1 133 ? -9.836 -2.061 -1.899 1 42.03 133 SER B CA 1
ATOM 2313 C C . SER B 1 133 ? -10.453 -2.893 -3.016 1 42.03 133 SER B C 1
ATOM 2315 O O . SER B 1 133 ? -10.383 -2.518 -4.188 1 42.03 133 SER B O 1
ATOM 2317 N N . PRO B 1 134 ? -10.758 -4.207 -2.754 1 42.69 134 PRO B N 1
ATOM 2318 C CA . PRO B 1 134 ? -11.516 -4.957 -3.754 1 42.69 134 PRO B CA 1
ATOM 2319 C C . PRO B 1 134 ? -12.469 -4.07 -4.555 1 42.69 134 PRO B C 1
ATOM 2321 O O . PRO B 1 134 ? -13.578 -3.785 -4.102 1 42.69 134 PRO B O 1
ATOM 2324 N N . ILE B 1 135 ? -11.961 -3.004 -5.18 1 43.34 135 ILE B N 1
ATOM 2325 C CA . ILE B 1 135 ? -12.898 -2.264 -6.016 1 43.34 135 ILE B CA 1
ATOM 2326 C C . ILE B 1 135 ? -13.781 -3.24 -6.793 1 43.34 135 ILE B C 1
ATOM 2328 O O . ILE B 1 135 ? -14.875 -2.881 -7.238 1 43.34 135 ILE B O 1
ATOM 2332 N N . TYR B 1 136 ? -13.164 -4.375 -7.191 1 50.78 136 TYR B N 1
ATOM 2333 C CA . TYR B 1 136 ? -14.031 -5.254 -7.965 1 50.78 136 TYR B CA 1
ATOM 2334 C C . TYR B 1 136 ? -14.742 -6.258 -7.062 1 50.78 136 TYR B C 1
ATOM 2336 O O . TYR B 1 136 ? -14.125 -6.816 -6.148 1 50.78 136 TYR B O 1
ATOM 2344 N N . GLU B 1 137 ? -15.961 -6.148 -7.012 1 59.06 137 GLU B N 1
ATOM 2345 C CA . GLU B 1 137 ? -16.906 -6.914 -6.199 1 59.06 137 GLU B CA 1
ATOM 2346 C C . GLU B 1 137 ? -16.828 -8.406 -6.52 1 59.06 137 GLU B C 1
ATOM 2348 O O . GLU B 1 137 ? -17.016 -9.242 -5.637 1 59.06 137 GLU B O 1
ATOM 2353 N N . ASP B 1 138 ? -16.328 -8.805 -7.805 1 76.56 138 ASP B N 1
ATOM 2354 C CA . ASP B 1 138 ? -16.469 -10.234 -8.039 1 76.56 138 ASP B CA 1
ATOM 2355 C C . ASP B 1 138 ? -15.156 -10.844 -8.516 1 76.56 138 ASP B C 1
ATOM 2357 O O . ASP B 1 138 ? -14.953 -11.047 -9.711 1 76.56 138 ASP B O 1
ATOM 2361 N N . TRP B 1 139 ? -14.25 -11.109 -7.652 1 83.44 139 TRP B N 1
ATOM 2362 C CA . TRP B 1 139 ? -12.969 -11.734 -7.961 1 83.44 139 TRP B CA 1
ATOM 2363 C C . TRP B 1 139 ? -13.102 -13.25 -8.031 1 83.44 139 TRP B C 1
ATOM 2365 O O . TRP B 1 139 ? -12.211 -13.938 -8.531 1 83.44 139 TRP B O 1
ATOM 2375 N N . ASP B 1 140 ? -14.188 -13.648 -7.457 1 85.25 140 ASP B N 1
ATOM 2376 C CA . ASP B 1 140 ? -14.406 -15.086 -7.438 1 85.25 140 ASP B CA 1
ATOM 2377 C C . ASP B 1 140 ? -15.078 -15.562 -8.727 1 85.25 140 ASP B C 1
ATOM 2379 O O . ASP B 1 140 ? -16.25 -15.945 -8.711 1 85.25 140 ASP B O 1
ATOM 2383 N N . ASN B 1 141 ? -14.297 -15.453 -9.703 1 82.25 141 ASN B N 1
ATOM 2384 C CA . ASN B 1 141 ? -14.742 -15.82 -11.039 1 82.25 141 ASN B CA 1
ATOM 2385 C C . ASN B 1 141 ? -13.617 -16.453 -11.852 1 82.25 141 ASN B C 1
ATOM 2387 O O . ASN B 1 141 ? -12.461 -16.047 -11.758 1 82.25 141 ASN B O 1
ATOM 2391 N N . ASP B 1 142 ? -13.961 -17.406 -12.664 1 83.31 142 ASP B N 1
ATOM 2392 C CA . ASP B 1 142 ? -12.977 -18.109 -13.469 1 83.31 142 ASP B CA 1
ATOM 2393 C C . ASP B 1 142 ? -12.438 -17.219 -14.586 1 83.31 142 ASP B C 1
ATOM 2395 O O . ASP B 1 142 ? -11.305 -17.406 -15.039 1 83.31 142 ASP B O 1
ATOM 2399 N N . SER B 1 143 ? -13.25 -16.312 -14.93 1 88.25 143 SER B N 1
ATOM 2400 C CA . SER B 1 143 ? -12.844 -15.406 -15.992 1 88.25 143 SER B CA 1
ATOM 2401 C C . SER B 1 143 ? -12.617 -13.992 -15.469 1 88.25 143 SER B C 1
ATOM 2403 O O . SER B 1 143 ? -13.578 -13.297 -15.125 1 88.25 143 SER B O 1
ATOM 2405 N N . LEU B 1 144 ? -11.414 -13.68 -15.461 1 89.44 144 LEU B N 1
ATOM 2406 C CA . LEU B 1 144 ? -11.078 -12.328 -15.031 1 89.44 144 LEU B CA 1
ATOM 2407 C C . LEU B 1 144 ? -11.195 -11.344 -16.188 1 89.44 144 LEU B C 1
ATOM 2409 O O . LEU B 1 144 ? -10.82 -11.664 -17.328 1 89.44 144 LEU B O 1
ATOM 2413 N N . THR B 1 145 ? -11.742 -10.242 -15.844 1 87.38 145 THR B N 1
ATOM 2414 C CA . THR B 1 145 ? -11.789 -9.18 -16.844 1 87.38 145 THR B CA 1
ATOM 2415 C C . THR B 1 145 ? -10.398 -8.578 -17.062 1 87.38 145 THR B C 1
ATOM 2417 O O . THR B 1 145 ? -9.508 -8.75 -16.219 1 87.38 145 THR B O 1
ATOM 2420 N N . GLU B 1 146 ? -10.273 -7.867 -18.172 1 88.44 146 GLU B N 1
ATOM 2421 C CA . GLU B 1 146 ? -9.016 -7.176 -18.438 1 88.44 146 GLU B CA 1
ATOM 2422 C C . GLU B 1 146 ? -8.695 -6.176 -17.344 1 88.44 146 GLU B C 1
ATOM 2424 O O . GLU B 1 146 ? -7.535 -6.043 -16.938 1 88.44 146 GLU B O 1
ATOM 2429 N N . ASP B 1 147 ? -9.695 -5.527 -16.844 1 82.31 147 ASP B N 1
ATOM 2430 C CA . ASP B 1 147 ? -9.5 -4.547 -15.781 1 82.31 147 ASP B CA 1
ATOM 2431 C C . ASP B 1 147 ? -9.008 -5.219 -14.5 1 82.31 147 ASP B C 1
ATOM 2433 O O . ASP B 1 147 ? -8.141 -4.68 -13.805 1 82.31 147 ASP B O 1
ATOM 2437 N N . GLN B 1 148 ? -9.578 -6.355 -14.172 1 83.62 148 GLN B N 1
ATOM 2438 C CA . GLN B 1 148 ? -9.148 -7.113 -13 1 83.62 148 GLN B CA 1
ATOM 2439 C C . GLN B 1 148 ? -7.691 -7.551 -13.133 1 83.62 148 GLN B C 1
ATOM 2441 O O . GLN B 1 148 ? -6.914 -7.426 -12.188 1 83.62 148 GLN B O 1
ATOM 2446 N N . ILE B 1 149 ? -7.352 -7.98 -14.336 1 90.69 149 ILE B N 1
ATOM 2447 C CA . ILE B 1 149 ? -5.992 -8.438 -14.602 1 90.69 149 ILE B CA 1
ATOM 2448 C C . ILE B 1 149 ? -5.027 -7.258 -14.492 1 90.69 149 ILE B C 1
ATOM 2450 O O . ILE B 1 149 ? -3.98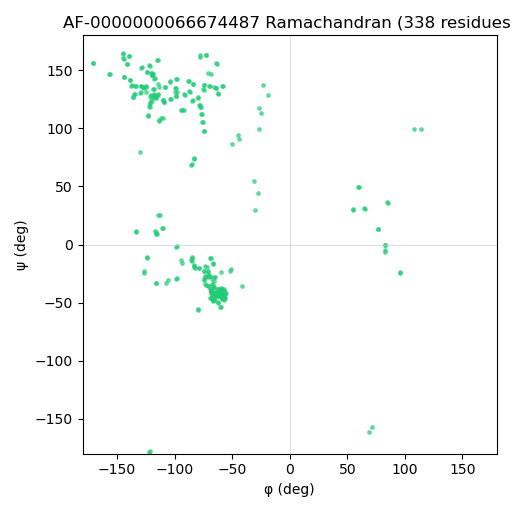8 -7.355 -13.828 1 90.69 149 ILE B O 1
ATOM 2454 N N . ASN B 1 150 ? -5.34 -6.164 -15.062 1 87.75 150 ASN B N 1
ATOM 2455 C CA . ASN B 1 150 ? -4.492 -4.977 -15.031 1 87.75 150 ASN B CA 1
ATOM 2456 C C . ASN B 1 150 ? -4.262 -4.492 -13.602 1 87.75 150 ASN B C 1
ATOM 2458 O O . ASN B 1 150 ? -3.133 -4.156 -13.234 1 87.75 150 ASN B O 1
ATOM 2462 N N . LEU B 1 151 ? -5.355 -4.527 -12.875 1 81.94 151 LEU B N 1
ATOM 2463 C CA . LEU B 1 151 ? -5.27 -4.066 -11.492 1 81.94 151 LEU B CA 1
ATOM 2464 C C . LEU B 1 151 ? -4.395 -4.996 -10.664 1 81.94 151 LEU B C 1
ATOM 2466 O O . LEU B 1 151 ? -3.535 -4.539 -9.906 1 81.94 151 LEU B O 1
ATOM 2470 N N . ALA B 1 152 ? -4.641 -6.293 -10.781 1 87.56 152 ALA B N 1
ATOM 2471 C CA . ALA B 1 152 ? -3.877 -7.293 -10.039 1 87.56 152 ALA B CA 1
ATOM 2472 C C . ALA B 1 152 ? -2.393 -7.207 -10.383 1 87.56 152 ALA B C 1
ATOM 2474 O O . ALA B 1 152 ? -1.543 -7.211 -9.484 1 87.56 152 ALA B O 1
ATOM 2475 N N . ALA B 1 153 ? -2.135 -7.047 -11.602 1 91.81 153 ALA B N 1
ATOM 2476 C CA . ALA B 1 153 ? -0.749 -6.957 -12.062 1 91.81 153 ALA B CA 1
ATOM 2477 C C . ALA B 1 153 ? -0.079 -5.691 -11.531 1 91.81 153 ALA B C 1
ATOM 2479 O O . ALA B 1 153 ? 1.062 -5.734 -11.062 1 91.81 153 ALA B O 1
ATOM 2480 N N . ALA B 1 154 ? -0.756 -4.621 -11.609 1 86.19 154 ALA B N 1
ATOM 2481 C CA . ALA B 1 154 ? -0.227 -3.342 -11.141 1 86.19 154 ALA B CA 1
ATOM 2482 C C . ALA B 1 154 ? 0.1 -3.395 -9.648 1 86.19 154 ALA B C 1
ATOM 2484 O O . ALA B 1 154 ? 1.129 -2.873 -9.219 1 86.19 154 ALA B O 1
ATOM 2485 N N . ASN B 1 155 ? -0.738 -4.031 -8.859 1 84.25 155 ASN B N 1
ATOM 2486 C CA . ASN B 1 155 ? -0.535 -4.117 -7.418 1 84.25 155 ASN B CA 1
ATOM 2487 C C . ASN B 1 155 ? 0.697 -4.953 -7.074 1 84.25 155 ASN B C 1
ATOM 2489 O O . ASN B 1 155 ? 1.504 -4.559 -6.23 1 84.25 155 ASN B O 1
ATOM 2493 N N . ALA B 1 156 ? 0.826 -6.059 -7.742 1 91.31 156 ALA B N 1
ATOM 2494 C CA . ALA B 1 156 ? 2 -6.895 -7.516 1 91.31 156 ALA B CA 1
ATOM 2495 C C . ALA B 1 156 ? 3.273 -6.188 -7.973 1 91.31 156 ALA B C 1
ATOM 2497 O O . ALA B 1 156 ? 4.312 -6.281 -7.316 1 91.31 156 ALA B O 1
ATOM 2498 N N . TYR B 1 157 ? 3.162 -5.473 -9.039 1 92 157 TYR B N 1
ATOM 2499 C CA . TYR B 1 157 ? 4.301 -4.723 -9.562 1 92 157 TYR B CA 1
ATOM 2500 C C . TYR B 1 157 ? 4.723 -3.625 -8.594 1 92 157 TYR B C 1
ATOM 2502 O O . TYR B 1 157 ? 5.918 -3.432 -8.344 1 92 157 TYR B O 1
ATOM 2510 N N . LEU B 1 158 ? 3.781 -2.914 -8.148 1 85.31 158 LEU B N 1
ATOM 2511 C CA . LEU B 1 158 ? 4.082 -1.865 -7.18 1 85.31 158 LEU B CA 1
ATOM 2512 C C . LEU B 1 158 ? 4.789 -2.441 -5.957 1 85.31 158 LEU B C 1
ATOM 2514 O O . LEU B 1 158 ? 5.754 -1.852 -5.457 1 85.31 158 LEU B O 1
ATOM 2518 N N . ALA B 1 159 ? 4.309 -3.523 -5.426 1 87.56 159 ALA B N 1
ATOM 2519 C CA . ALA B 1 159 ? 4.934 -4.184 -4.281 1 87.56 159 ALA B CA 1
ATOM 2520 C C . ALA B 1 159 ? 6.383 -4.547 -4.586 1 87.56 159 ALA B C 1
ATOM 2522 O O . ALA B 1 159 ? 7.262 -4.379 -3.734 1 87.56 159 ALA B O 1
ATOM 2523 N N . PHE B 1 160 ? 6.656 -5.012 -5.797 1 92.38 160 PHE B N 1
ATOM 2524 C CA . PHE B 1 160 ? 8.016 -5.312 -6.242 1 92.38 160 PHE B CA 1
ATOM 2525 C C . PHE B 1 160 ? 8.875 -4.055 -6.234 1 92.38 160 PHE B C 1
ATOM 2527 O O . PHE B 1 160 ? 9.984 -4.059 -5.699 1 92.38 160 PHE B O 1
ATOM 2534 N N . LYS B 1 161 ? 8.344 -3.01 -6.844 1 86.81 161 LYS B N 1
ATOM 2535 C CA . LYS B 1 161 ? 9.094 -1.766 -6.977 1 86.81 161 LYS B CA 1
ATOM 2536 C C . LYS B 1 161 ? 9.477 -1.207 -5.609 1 86.81 161 LYS B C 1
ATOM 2538 O O . LYS B 1 161 ? 10.617 -0.792 -5.398 1 86.81 161 LYS B O 1
ATOM 2543 N N . VAL B 1 162 ? 8.539 -1.222 -4.727 1 83.06 162 VAL B N 1
ATOM 2544 C CA . VAL B 1 162 ? 8.781 -0.689 -3.389 1 83.06 162 VAL B CA 1
ATOM 2545 C C . VAL B 1 162 ? 9.766 -1.589 -2.643 1 83.06 162 VAL B C 1
ATOM 2547 O O . VAL B 1 162 ? 10.664 -1.102 -1.956 1 83.06 162 VAL B O 1
ATOM 2550 N N . GLY B 1 163 ? 9.586 -2.883 -2.783 1 86.06 163 GLY B N 1
ATOM 2551 C CA . GLY B 1 163 ? 10.547 -3.803 -2.189 1 86.06 163 GLY B CA 1
ATOM 2552 C C . GLY B 1 163 ? 11.969 -3.561 -2.654 1 86.06 163 GLY B C 1
ATOM 2553 O O . GLY B 1 163 ? 12.906 -3.6 -1.852 1 86.06 163 GLY B O 1
ATOM 2554 N N . ASN B 1 164 ? 12.094 -3.33 -3.904 1 87.62 164 ASN B N 1
ATOM 2555 C CA . ASN B 1 164 ? 13.414 -3.053 -4.457 1 87.62 164 ASN B CA 1
ATOM 2556 C C . ASN B 1 164 ? 14 -1.755 -3.902 1 87.62 164 ASN B C 1
ATOM 2558 O O . ASN B 1 164 ? 15.195 -1.67 -3.637 1 87.62 164 ASN B O 1
ATOM 2562 N N . LEU B 1 165 ? 13.203 -0.762 -3.801 1 78.12 165 LEU B N 1
ATOM 2563 C CA . LEU B 1 165 ? 13.641 0.502 -3.219 1 78.12 165 LEU B CA 1
ATOM 2564 C C . LEU B 1 165 ? 14.164 0.296 -1.801 1 78.12 165 LEU B C 1
ATOM 2566 O O . LEU B 1 165 ? 15.195 0.862 -1.425 1 78.12 165 LEU B O 1
ATOM 2570 N N . ILE B 1 166 ? 13.445 -0.504 -1.019 1 77.25 166 ILE B N 1
ATOM 2571 C CA . ILE B 1 166 ? 13.836 -0.787 0.359 1 77.25 166 ILE B CA 1
ATOM 2572 C C . ILE B 1 166 ? 15.164 -1.543 0.377 1 77.25 166 ILE B C 1
ATOM 2574 O O . ILE B 1 166 ? 16.062 -1.214 1.155 1 77.25 166 ILE B O 1
ATOM 2578 N N . ARG B 1 167 ? 15.25 -2.51 -0.491 1 81.31 167 ARG B N 1
ATOM 2579 C CA . ARG B 1 167 ? 16.469 -3.322 -0.563 1 81.31 167 ARG B CA 1
ATOM 2580 C C . ARG B 1 167 ? 17.672 -2.471 -0.942 1 81.31 167 ARG B C 1
ATOM 2582 O O . ARG B 1 167 ? 18.766 -2.652 -0.397 1 81.31 167 ARG B O 1
ATOM 2589 N N . GLU B 1 168 ? 17.5 -1.521 -1.829 1 77.69 168 GLU B N 1
ATOM 2590 C CA . GLU B 1 168 ? 18.594 -0.668 -2.289 1 77.69 168 GLU B CA 1
ATOM 2591 C C . GLU B 1 168 ? 18.969 0.364 -1.231 1 77.69 168 GLU B C 1
ATOM 2593 O O . GLU B 1 168 ? 20.109 0.814 -1.177 1 77.69 168 GLU B O 1
ATOM 2598 N N . ALA B 1 169 ? 18.016 0.713 -0.511 1 67.62 169 ALA B N 1
ATOM 2599 C CA . ALA B 1 169 ? 18.281 1.683 0.547 1 67.62 169 ALA B CA 1
ATOM 2600 C C . ALA B 1 169 ? 19.047 1.041 1.695 1 67.62 169 ALA B C 1
ATOM 2602 O O . ALA B 1 169 ? 19.719 1.736 2.473 1 67.62 169 ALA B O 1
ATOM 2603 N N . MET B 1 170 ? 18.891 -0.259 1.886 1 62.91 170 MET B N 1
ATOM 2604 C CA . MET B 1 170 ? 19.594 -0.981 2.941 1 62.91 170 MET B CA 1
ATOM 2605 C C . MET B 1 170 ? 21.062 -1.153 2.59 1 62.91 170 MET B C 1
ATOM 2607 O O . MET B 1 170 ? 21.891 -1.399 3.469 1 62.91 170 MET B O 1
ATOM 2611 N N . TYR B 1 171 ? 21.484 -1.027 1.346 1 57.22 171 TYR B N 1
ATOM 2612 C CA . TYR B 1 171 ? 22.875 -1.121 0.944 1 57.22 171 TYR B CA 1
ATOM 2613 C C . TYR B 1 171 ? 23.484 0.264 0.727 1 57.22 171 TYR B C 1
ATOM 2615 O O . TYR B 1 171 ? 22.781 1.199 0.343 1 57.22 171 TYR B O 1
#

Foldseek 3Di:
DDWDWDDPLLQAIAIEDEAQEAVVVLVVLVVLVPDVVLVQQEKEKDWDWDWDDDDPVDHIDIATQWIWIDSRHYIYIYRQPRRPPSAYDVSVLVSQADPSHAYEYAVVVVVQVRCCVPHVHHHHHYDHQALPDCPVDCPVDPDDDPVRVVSVVSRVVVVVVSVVSSVVSVD/DDWDWDDPLLQAIAIEDEAQEAVVVLVVLVVLVPDVVLVQQEKEKDWDWDWDDDDPVDHIDIATQWIWIDSRHYIYIYRQVRRPPSAYDVSVLVSQADPSHAYEYAVVVVVQVRCCVPHVHHHHHYDHQALPDCPPPPPPDPDDDPVRVVSVVSRVVVVVVSVVSSVVSVD

Organism: Arabidopsis thaliana (NCBI:txid3702)

Solvent-accessible surface area (backbone atoms only — not comparable to full-atom values): 18091 Å² total; per-residue (Å²): 120,52,76,47,78,38,77,44,59,61,62,48,69,26,41,34,34,44,30,41,37,51,67,55,44,42,52,51,51,49,51,60,74,64,40,73,85,39,74,81,30,44,30,2,36,37,74,43,59,30,79,42,82,54,52,98,87,41,75,59,42,80,40,76,22,35,42,23,38,10,50,68,49,44,27,43,35,32,44,54,81,57,22,49,85,73,52,80,44,67,60,56,45,51,58,40,46,34,86,76,38,37,34,14,7,66,52,33,62,62,51,46,52,46,34,31,76,76,69,66,38,62,66,65,39,74,45,65,73,31,69,64,61,74,66,84,56,83,54,78,47,89,72,73,49,70,66,54,50,46,49,47,47,25,39,4,32,50,20,17,54,51,43,46,38,29,57,54,41,74,98,120,51,75,48,78,38,77,44,60,61,64,48,70,26,42,35,35,44,29,43,38,51,66,54,44,43,52,52,52,49,50,61,73,66,41,73,85,41,76,79,32,45,30,2,35,38,73,42,59,34,78,41,80,54,54,98,85,40,77,58,42,78,39,78,21,34,42,24,40,11,53,67,50,42,28,44,36,31,44,52,82,58,22,50,87,73,51,80,45,63,60,55,44,50,58,40,46,34,84,76,38,38,36,15,7,65,54,33,66,63,53,48,54,48,34,31,75,76,68,65,39,60,65,68,39,74,46,64,74,31,68,66,62,74,77,60,84,72,55,79,48,90,72,72,49,72,67,55,49,45,51,48,46,23,38,4,32,49,20,17,53,53,41,47,39,28,58,55,42,75,98

Radius of gyration: 20.83 Å; Cα contacts (8 Å, |Δi|>4): 734; chains: 2; bounding box: 52×58×47 Å

InterPro domains:
  IPR012337 Ribonuclease H-like superfamily [SSF53098] (24-167)
  IPR036397 Ribonuclease H superfamily [G3DSA:3.30.420.10] (3-136)
  IPR051132 3'-5' Exonuclease domain-containing protein [PTHR13620] (11-168)

Secondary structure (DSSP, 8-state):
-EEEEEE-SSS-EEEEEE--SHHHHHHHHHHHHH-TT-TT-EEEEEEEEEEE---SSSPPEEEEEEEEEE-SSEEEEEEGGGSGGG---HHHHHHHT-TT-EEEETTHHHHHHHIIIII----SSEEE-SS----------SS--HHHHHHHHHHHHHHHHHHHHHHHHH-/-EEEEEE-SSS-EEEEEE--SHHHHHHHHHHHHH-TT-TT-EEEEEEEEEEE---SSS--EEEEEEEEEE-SSEEEEEEGGGSGGG---HHHHHHHT-TT-EEEETTHHHHHHHIIIII----SSEEE-SS-SS-SS----SS--HHHHHHHHHHHHHHHHHHHHHHHHH-